Protein AF-0000000067796557 (afdb_homodimer)

InterPro domains:
  IPR013714 Golgi apparatus membrane protein TVP15 [PF08507] (6-120)
  IPR013714 Golgi apparatus membrane protein TVP15 [PTHR28128] (6-120)

Structure (mmCIF, N/CA/C/O backbone):
data_AF-0000000067796557-model_v1
#
loop_
_entity.id
_entity.type
_entity.pdbx_description
1 polymer YALI0C05577p
#
loop_
_atom_site.group_PDB
_atom_site.id
_atom_site.type_symbol
_atom_site.label_atom_id
_atom_site.label_alt_id
_atom_site.label_comp_id
_atom_site.label_asym_id
_atom_site.label_entity_id
_atom_site.label_seq_id
_atom_site.pdbx_PDB_ins_code
_atom_site.Cartn_x
_atom_site.Cartn_y
_atom_site.Cartn_z
_atom_site.occupancy
_atom_site.B_iso_or_equiv
_atom_site.auth_seq_id
_atom_site.auth_comp_id
_atom_site.auth_asym_id
_atom_site.auth_atom_id
_atom_site.pdbx_PDB_model_num
ATOM 1 N N . MET A 1 1 ? 27.547 16.25 3.484 1 61.53 1 MET A N 1
ATOM 2 C CA . MET A 1 1 ? 27.328 15.914 2.08 1 61.53 1 MET A CA 1
ATOM 3 C C . MET A 1 1 ? 25.844 15.906 1.741 1 61.53 1 MET A C 1
ATOM 5 O O . MET A 1 1 ? 25.016 15.531 2.568 1 61.53 1 MET A O 1
ATOM 9 N N . ASP A 1 2 ? 25.531 16.688 0.804 1 80.88 2 ASP A N 1
ATOM 10 C CA . ASP A 1 2 ? 24.141 16.812 0.372 1 80.88 2 ASP A CA 1
ATOM 11 C C . ASP A 1 2 ? 23.703 15.57 -0.404 1 80.88 2 ASP A C 1
ATOM 13 O O . ASP A 1 2 ? 24.047 15.406 -1.574 1 80.88 2 ASP A O 1
ATOM 17 N N . LEU A 1 3 ? 23.141 14.57 0.236 1 90.19 3 LEU A N 1
ATOM 18 C CA . LEU A 1 3 ? 22.719 13.305 -0.35 1 90.19 3 LEU A CA 1
ATOM 19 C C . LEU A 1 3 ? 21.359 13.453 -1.022 1 90.19 3 LEU A C 1
ATOM 21 O O . LEU A 1 3 ? 20.812 12.477 -1.544 1 90.19 3 LEU A O 1
ATOM 25 N N . GLY A 1 4 ? 20.875 14.617 -1.082 1 89.31 4 GLY A N 1
ATOM 26 C CA . GLY A 1 4 ? 19.562 14.859 -1.657 1 89.31 4 GLY A CA 1
ATOM 27 C C . GLY A 1 4 ? 19.453 14.422 -3.105 1 89.31 4 GLY A C 1
ATOM 28 O O . GLY A 1 4 ? 18.484 13.766 -3.494 1 89.31 4 GLY A O 1
ATOM 29 N N . GLY A 1 5 ? 20.453 14.727 -3.846 1 92.94 5 GLY A N 1
ATOM 30 C CA . GLY A 1 5 ? 20.484 14.32 -5.242 1 92.94 5 GLY A CA 1
ATOM 31 C C . GLY A 1 5 ? 20.516 12.82 -5.43 1 92.94 5 GLY A C 1
ATOM 32 O O . GLY A 1 5 ? 19.891 12.289 -6.348 1 92.94 5 GLY A O 1
ATOM 33 N N . ALA A 1 6 ? 21.312 12.141 -4.621 1 95.56 6 ALA A N 1
ATOM 34 C CA . ALA A 1 6 ? 21.406 10.68 -4.676 1 95.56 6 ALA A CA 1
ATOM 35 C C . ALA A 1 6 ? 20.062 10.039 -4.359 1 95.56 6 ALA A C 1
ATOM 37 O O . ALA A 1 6 ? 19.656 9.07 -5.012 1 95.56 6 ALA A O 1
ATOM 38 N N . PHE A 1 7 ? 19.406 10.594 -3.371 1 96.31 7 PHE A N 1
ATOM 39 C CA . PHE A 1 7 ? 18.094 10.07 -3.002 1 96.31 7 PHE A CA 1
ATOM 40 C C . PHE A 1 7 ? 17.078 10.305 -4.121 1 96.31 7 PHE A C 1
ATOM 42 O O . PHE A 1 7 ? 16.266 9.43 -4.418 1 96.31 7 PHE A O 1
ATOM 49 N N . ARG A 1 8 ? 17.188 11.422 -4.688 1 95.19 8 ARG A N 1
ATOM 50 C CA . ARG A 1 8 ? 16.297 11.742 -5.801 1 95.19 8 ARG A CA 1
ATOM 51 C C . ARG A 1 8 ? 16.516 10.781 -6.969 1 95.19 8 ARG A C 1
ATOM 53 O O . ARG A 1 8 ? 15.555 10.266 -7.543 1 95.19 8 ARG A O 1
ATOM 60 N N . LEU A 1 9 ? 17.688 10.539 -7.324 1 96.81 9 LEU A N 1
ATOM 61 C CA . LEU A 1 9 ? 18.016 9.625 -8.406 1 96.81 9 LEU A CA 1
ATOM 62 C C . LEU A 1 9 ? 17.562 8.203 -8.078 1 96.81 9 LEU A C 1
ATOM 64 O O . LEU A 1 9 ? 17.031 7.5 -8.938 1 96.81 9 LEU A O 1
ATOM 68 N N . ALA A 1 10 ? 17.812 7.797 -6.855 1 98 10 ALA A N 1
ATOM 69 C CA . ALA A 1 10 ? 17.359 6.48 -6.418 1 98 10 ALA A CA 1
ATOM 70 C C . ALA A 1 10 ? 15.844 6.34 -6.566 1 98 10 ALA A C 1
ATOM 72 O O . ALA A 1 10 ? 15.359 5.324 -7.07 1 98 10 ALA A O 1
ATOM 73 N N . ASN A 1 11 ? 15.148 7.352 -6.16 1 98.19 11 ASN A N 1
ATOM 74 C CA . ASN A 1 11 ? 13.688 7.316 -6.242 1 98.19 11 ASN A CA 1
ATOM 75 C C . ASN A 1 11 ? 13.211 7.293 -7.688 1 98.19 11 ASN A C 1
ATOM 77 O O . ASN A 1 11 ? 12.266 6.574 -8.023 1 98.19 11 ASN A O 1
ATOM 81 N N . ILE A 1 12 ? 13.797 8.078 -8.555 1 98.31 12 ILE A N 1
ATOM 82 C CA . ILE A 1 12 ? 13.453 8.062 -9.977 1 98.31 12 ILE A CA 1
ATOM 83 C C . ILE A 1 12 ? 13.742 6.684 -10.562 1 98.31 12 ILE A C 1
ATOM 85 O O . ILE A 1 12 ? 12.93 6.137 -11.312 1 98.31 12 ILE A O 1
ATOM 89 N N . GLY A 1 13 ? 14.875 6.148 -10.219 1 98.75 13 GLY A N 1
ATOM 90 C CA . GLY A 1 13 ? 15.219 4.809 -10.656 1 98.75 13 GLY A CA 1
ATOM 91 C C . GLY A 1 13 ? 14.234 3.75 -10.195 1 98.75 13 GLY A C 1
ATOM 92 O O . GLY A 1 13 ? 13.805 2.91 -10.984 1 98.75 13 GLY A O 1
ATOM 93 N N . VAL A 1 14 ? 13.898 3.791 -8.883 1 98.88 14 VAL A N 1
ATOM 94 C CA . VAL A 1 14 ? 12.938 2.848 -8.328 1 98.88 14 VAL A CA 1
ATOM 95 C C . VAL A 1 14 ? 11.594 2.984 -9.047 1 98.88 14 VAL A C 1
ATOM 97 O O . VAL A 1 14 ? 10.969 1.982 -9.406 1 98.88 14 VAL A O 1
ATOM 100 N N . GLY A 1 15 ? 11.148 4.238 -9.234 1 98.88 15 GLY A N 1
ATOM 101 C CA . GLY A 1 15 ? 9.906 4.445 -9.961 1 98.88 15 GLY A CA 1
ATOM 102 C C . GLY A 1 15 ? 9.93 3.875 -11.367 1 98.88 15 GLY A C 1
ATOM 103 O O . GLY A 1 15 ? 8.992 3.18 -11.773 1 98.88 15 GLY A O 1
ATOM 104 N N . ALA A 1 16 ? 10.961 4.125 -12.094 1 98.88 16 ALA A N 1
ATOM 105 C CA . ALA A 1 16 ? 11.094 3.641 -13.469 1 98.88 16 ALA A CA 1
ATOM 106 C C . ALA A 1 16 ? 11.133 2.115 -13.508 1 98.88 16 ALA A C 1
ATOM 108 O O . ALA A 1 16 ? 10.422 1.49 -14.305 1 98.88 16 ALA A O 1
ATOM 109 N N . LEU A 1 17 ? 11.953 1.553 -12.664 1 98.88 17 LEU A N 1
ATOM 110 C CA . LEU A 1 17 ? 12.062 0.1 -12.602 1 98.88 17 LEU A CA 1
ATOM 111 C C . LEU A 1 17 ? 10.727 -0.535 -12.227 1 98.88 17 LEU A C 1
ATOM 113 O O . LEU A 1 17 ? 10.375 -1.602 -12.734 1 98.88 17 LEU A O 1
ATOM 117 N N . THR A 1 18 ? 10.016 0.133 -11.281 1 98.88 18 THR A N 1
ATOM 118 C CA . THR A 1 18 ? 8.711 -0.369 -10.859 1 98.88 18 THR A CA 1
ATOM 119 C C . THR A 1 18 ? 7.734 -0.382 -12.031 1 98.88 18 THR A C 1
ATOM 121 O O . THR A 1 18 ? 7.004 -1.354 -12.227 1 98.88 18 THR A O 1
ATOM 124 N N . VAL A 1 19 ? 7.723 0.625 -12.852 1 98.88 19 VAL A N 1
ATOM 125 C CA . VAL A 1 19 ? 6.844 0.695 -14.008 1 98.88 19 VAL A CA 1
ATOM 126 C C . VAL A 1 19 ? 7.223 -0.389 -15.016 1 98.88 19 VAL A C 1
ATOM 128 O O . VAL A 1 19 ? 6.359 -1.111 -15.516 1 98.88 19 VAL A O 1
ATOM 131 N N . VAL A 1 20 ? 8.492 -0.537 -15.273 1 98.56 20 VAL A N 1
ATOM 132 C CA . VAL A 1 20 ? 8.977 -1.562 -16.188 1 98.56 20 VAL A CA 1
ATOM 133 C C . VAL A 1 20 ? 8.594 -2.945 -15.672 1 98.56 20 VAL A C 1
ATOM 135 O O . VAL A 1 20 ? 8.078 -3.779 -16.422 1 98.56 20 VAL A O 1
ATOM 138 N N . GLY A 1 21 ? 8.883 -3.164 -14.391 1 98.12 21 GLY A N 1
ATOM 139 C CA . GLY A 1 21 ? 8.484 -4.426 -13.781 1 98.12 21 GLY A CA 1
ATOM 140 C C . GLY A 1 21 ? 6.996 -4.691 -13.898 1 98.12 21 GLY A C 1
ATOM 141 O O . GLY A 1 21 ? 6.582 -5.816 -14.188 1 98.12 21 GLY A O 1
ATOM 142 N N . GLY A 1 22 ? 6.184 -3.697 -13.656 1 97.94 22 GLY A N 1
ATOM 143 C CA . GLY A 1 22 ? 4.742 -3.834 -13.789 1 97.94 22 GLY A CA 1
ATOM 144 C C . GLY A 1 22 ? 4.301 -4.195 -15.195 1 97.94 22 GLY A C 1
ATOM 145 O O . GLY A 1 22 ? 3.385 -5.004 -15.375 1 97.94 22 GLY A O 1
ATOM 146 N N . LEU A 1 23 ? 4.922 -3.588 -16.125 1 97.88 23 LEU A N 1
ATOM 147 C CA . LEU A 1 23 ? 4.59 -3.875 -17.516 1 97.88 23 LEU A CA 1
ATOM 148 C C . LEU A 1 23 ? 4.945 -5.312 -17.875 1 97.88 23 LEU A C 1
ATOM 150 O O . LEU A 1 23 ? 4.227 -5.965 -18.641 1 97.88 23 LEU A O 1
ATOM 154 N N . THR A 1 24 ? 6.004 -5.836 -17.328 1 96.69 24 THR A N 1
ATOM 155 C CA . THR A 1 24 ? 6.418 -7.203 -17.609 1 96.69 24 THR A CA 1
ATOM 156 C C . THR A 1 24 ? 5.543 -8.203 -16.859 1 96.69 24 THR A C 1
ATOM 158 O O . THR A 1 24 ? 5.5 -9.383 -17.219 1 96.69 24 THR A O 1
ATOM 161 N N . GLN A 1 25 ? 4.941 -7.707 -15.812 1 95.5 25 GLN A N 1
ATOM 162 C CA . GLN A 1 25 ? 4.098 -8.562 -14.984 1 95.5 25 GLN A CA 1
ATOM 163 C C . GLN A 1 25 ? 2.707 -8.719 -15.594 1 95.5 25 GLN A C 1
ATOM 165 O O . GLN A 1 25 ? 1.955 -9.617 -15.211 1 95.5 25 GLN A O 1
ATOM 170 N N . LEU A 1 26 ? 2.385 -7.891 -16.625 1 96.12 26 LEU A N 1
ATOM 171 C CA . LEU A 1 26 ? 1.049 -7.914 -17.203 1 96.12 26 LEU A CA 1
ATOM 172 C C . LEU A 1 26 ? 0.755 -9.273 -17.828 1 96.12 26 LEU A C 1
ATOM 174 O O . LEU A 1 26 ? 1.569 -9.797 -18.594 1 96.12 26 LEU A O 1
ATOM 178 N N . GLY A 1 27 ? -0.309 -9.883 -17.406 1 94.75 27 GLY A N 1
ATOM 179 C CA . GLY A 1 27 ? -0.773 -11.172 -17.891 1 94.75 27 GLY A CA 1
ATOM 180 C C . GLY A 1 27 ? -2.281 -11.242 -18.047 1 94.75 27 GLY A C 1
ATOM 181 O O . GLY A 1 27 ? -2.957 -10.211 -18.078 1 94.75 27 GLY A O 1
ATOM 182 N N . LEU A 1 28 ? -2.73 -12.453 -18.156 1 94 28 LEU A N 1
ATOM 183 C CA . LEU A 1 28 ? -4.145 -12.617 -18.469 1 94 28 LEU A CA 1
ATOM 184 C C . LEU A 1 28 ? -4.953 -12.898 -17.219 1 94 28 LEU A C 1
ATOM 186 O O . LEU A 1 28 ? -6.172 -12.727 -17.203 1 94 28 LEU A O 1
ATOM 190 N N . SER A 1 29 ? -4.223 -13.289 -16.141 1 94.75 29 SER A N 1
ATOM 191 C CA . SER A 1 29 ? -4.957 -13.547 -14.906 1 94.75 29 SER A CA 1
ATOM 192 C C . SER A 1 29 ? -5.398 -12.242 -14.25 1 94.75 29 SER A C 1
ATOM 194 O O . SER A 1 29 ? -4.727 -11.219 -14.383 1 94.75 29 SER A O 1
ATOM 196 N N . LEU A 1 30 ? -6.516 -12.289 -13.523 1 96.38 30 LEU A N 1
ATOM 197 C CA . LEU A 1 30 ? -7 -11.117 -12.805 1 96.38 30 LEU A CA 1
ATOM 198 C C . LEU A 1 30 ? -5.945 -10.609 -11.828 1 96.38 30 LEU A C 1
ATOM 200 O O . LEU A 1 30 ? -5.766 -9.398 -11.672 1 96.38 30 LEU A O 1
ATOM 204 N N . GLN A 1 31 ? -5.258 -11.5 -11.141 1 96.88 31 GLN A N 1
ATOM 205 C CA . GLN A 1 31 ? -4.203 -11.133 -10.203 1 96.88 31 GLN A CA 1
ATOM 206 C C . GLN A 1 31 ? -3.105 -10.328 -10.898 1 96.88 31 GLN A C 1
ATOM 208 O O . GLN A 1 31 ? -2.703 -9.273 -10.414 1 96.88 31 GLN A O 1
ATOM 213 N N . ASP A 1 32 ? -2.623 -10.836 -12.086 1 96.62 32 ASP A N 1
ATOM 214 C CA . ASP A 1 32 ? -1.565 -10.156 -12.828 1 96.62 32 ASP A CA 1
ATOM 215 C C . ASP A 1 32 ? -2.01 -8.766 -13.273 1 96.62 32 ASP A C 1
ATOM 217 O O . ASP A 1 32 ? -1.231 -7.816 -13.219 1 96.62 32 ASP A O 1
ATOM 221 N N . ILE A 1 33 ? -3.227 -8.695 -13.68 1 98.12 33 ILE A N 1
ATOM 222 C CA . ILE A 1 33 ? -3.748 -7.426 -14.172 1 98.12 33 ILE A CA 1
ATOM 223 C C . ILE A 1 33 ? -3.799 -6.41 -13.031 1 98.12 33 ILE A C 1
ATOM 225 O O . ILE A 1 33 ? -3.277 -5.297 -13.156 1 98.12 33 ILE A O 1
ATOM 229 N N . LEU A 1 34 ? -4.34 -6.82 -11.945 1 98.56 34 LEU A N 1
ATOM 230 C CA . LEU A 1 34 ? -4.496 -5.902 -10.828 1 98.56 34 LEU A CA 1
ATOM 231 C C . LEU A 1 34 ? -3.139 -5.469 -10.281 1 98.56 34 LEU A C 1
ATOM 233 O O . LEU A 1 34 ? -2.885 -4.277 -10.109 1 98.56 34 LEU A O 1
ATOM 237 N N . LEU A 1 35 ? -2.277 -6.406 -10.055 1 98.44 35 LEU A N 1
ATOM 238 C CA . LEU A 1 35 ? -0.988 -6.074 -9.461 1 98.44 35 LEU A CA 1
ATOM 239 C C . LEU A 1 35 ? -0.135 -5.262 -10.43 1 98.44 35 LEU A C 1
ATOM 241 O O . LEU A 1 35 ? 0.627 -4.391 -10.008 1 98.44 35 LEU A O 1
ATOM 245 N N . SER A 1 36 ? -0.292 -5.539 -11.734 1 98.69 36 SER A N 1
ATOM 246 C CA . SER A 1 36 ? 0.427 -4.746 -12.727 1 98.69 36 SER A CA 1
ATOM 247 C C . SER A 1 36 ? -0.008 -3.285 -12.688 1 98.69 36 SER A C 1
ATOM 249 O O . SER A 1 36 ? 0.83 -2.383 -12.719 1 98.69 36 SER A O 1
ATOM 251 N N . PHE A 1 37 ? -1.259 -3.053 -12.625 1 98.75 37 PHE A N 1
ATOM 252 C CA . PHE A 1 37 ? -1.752 -1.682 -12.57 1 98.75 37 PHE A CA 1
ATOM 253 C C . PHE A 1 37 ? -1.28 -0.987 -11.297 1 98.75 37 PHE A C 1
ATOM 255 O O . PHE A 1 37 ? -0.926 0.194 -11.32 1 98.75 37 PHE A O 1
ATOM 262 N N . TYR A 1 38 ? -1.32 -1.706 -10.227 1 98.75 38 TYR A N 1
ATOM 263 C CA . TYR A 1 38 ? -0.8 -1.126 -8.992 1 98.75 38 TYR A CA 1
ATOM 264 C C . TYR A 1 38 ? 0.666 -0.737 -9.148 1 98.75 38 TYR A C 1
ATOM 266 O O . TYR A 1 38 ? 1.07 0.357 -8.75 1 98.75 38 TYR A O 1
ATOM 274 N N . LEU A 1 39 ? 1.448 -1.597 -9.672 1 98.81 39 LEU A N 1
ATOM 275 C CA . LEU A 1 39 ? 2.873 -1.331 -9.844 1 98.81 39 LEU A CA 1
ATOM 276 C C . LEU A 1 39 ? 3.096 -0.123 -10.75 1 98.81 39 LEU A C 1
ATOM 278 O O . LEU A 1 39 ? 3.934 0.733 -10.453 1 98.81 39 LEU A O 1
ATOM 282 N N . ILE A 1 40 ? 2.363 0.004 -11.773 1 98.81 40 ILE A N 1
ATOM 283 C CA . ILE A 1 40 ? 2.504 1.123 -12.695 1 98.81 40 ILE A CA 1
ATOM 284 C C . ILE A 1 40 ? 2.131 2.426 -11.992 1 98.81 40 ILE A C 1
ATOM 286 O O . ILE A 1 40 ? 2.859 3.416 -12.078 1 98.81 40 ILE A O 1
ATOM 290 N N . ILE A 1 41 ? 1.064 2.371 -11.266 1 98.56 41 ILE A N 1
ATOM 291 C CA . ILE A 1 41 ? 0.604 3.562 -10.562 1 98.56 41 ILE A CA 1
ATOM 292 C C . ILE A 1 41 ? 1.604 3.934 -9.469 1 98.56 41 ILE A C 1
ATOM 294 O O . ILE A 1 41 ? 1.959 5.105 -9.312 1 98.56 41 ILE A O 1
ATOM 298 N N . PHE A 1 42 ? 2.068 2.939 -8.695 1 98.56 42 PHE A N 1
ATOM 299 C CA . PHE A 1 42 ? 3.059 3.201 -7.66 1 98.56 42 PHE A CA 1
ATOM 300 C C . PHE A 1 42 ? 4.332 3.783 -8.258 1 98.56 42 PHE A C 1
ATOM 302 O O . PHE A 1 42 ? 4.867 4.773 -7.754 1 98.56 42 PHE A O 1
ATOM 309 N N . GLY A 1 43 ? 4.781 3.146 -9.32 1 98.81 43 GLY A N 1
ATOM 310 C CA . GLY A 1 43 ? 6.008 3.615 -9.945 1 98.81 43 GLY A CA 1
ATOM 311 C C . GLY A 1 43 ? 5.906 5.039 -10.461 1 98.81 43 GLY A C 1
ATOM 312 O O . GLY A 1 43 ? 6.805 5.852 -10.227 1 98.81 43 GLY A O 1
ATOM 313 N N . TYR A 1 44 ? 4.832 5.332 -11.164 1 98.38 44 TYR A N 1
ATOM 314 C CA . TYR A 1 44 ? 4.598 6.68 -11.664 1 98.38 44 TYR A CA 1
ATOM 315 C C . TYR A 1 44 ? 4.551 7.688 -10.516 1 98.38 44 TYR A C 1
ATOM 317 O O . TYR A 1 44 ? 5.156 8.758 -10.594 1 98.38 44 TYR A O 1
ATOM 325 N N . SER A 1 45 ? 3.865 7.371 -9.438 1 97.81 45 SER A N 1
ATOM 326 C CA . SER A 1 45 ? 3.729 8.266 -8.289 1 97.81 45 SER A CA 1
ATOM 327 C C . SER A 1 45 ? 5.078 8.539 -7.637 1 97.81 45 SER A C 1
ATOM 329 O O . SER A 1 45 ? 5.41 9.688 -7.336 1 97.81 45 SER A O 1
ATOM 331 N N . ILE A 1 46 ? 5.863 7.5 -7.449 1 97.94 46 ILE A N 1
ATOM 332 C CA . ILE A 1 46 ? 7.164 7.621 -6.805 1 97.94 46 ILE A CA 1
ATOM 333 C C . ILE A 1 46 ? 8.062 8.547 -7.625 1 97.94 46 ILE A C 1
ATOM 335 O O . ILE A 1 46 ? 8.664 9.477 -7.082 1 97.94 46 ILE A O 1
ATOM 339 N N . ALA A 1 47 ? 8.117 8.328 -8.914 1 97.69 47 ALA A N 1
ATOM 340 C CA . ALA A 1 47 ? 8.992 9.117 -9.781 1 97.69 47 ALA A CA 1
ATOM 341 C C . ALA A 1 47 ? 8.492 10.555 -9.898 1 97.69 47 ALA A C 1
ATOM 343 O O . ALA A 1 47 ? 9.273 11.5 -9.852 1 97.69 47 ALA A O 1
ATOM 344 N N . SER A 1 48 ? 7.223 10.773 -10.008 1 96.75 48 SER A N 1
ATOM 345 C CA . SER A 1 48 ? 6.645 12.094 -10.242 1 96.75 48 SER A CA 1
ATOM 346 C C . SER A 1 48 ? 6.836 13 -9.031 1 96.75 48 SER A C 1
ATOM 348 O O . SER A 1 48 ? 6.969 14.219 -9.18 1 96.75 48 SER A O 1
ATOM 350 N N . 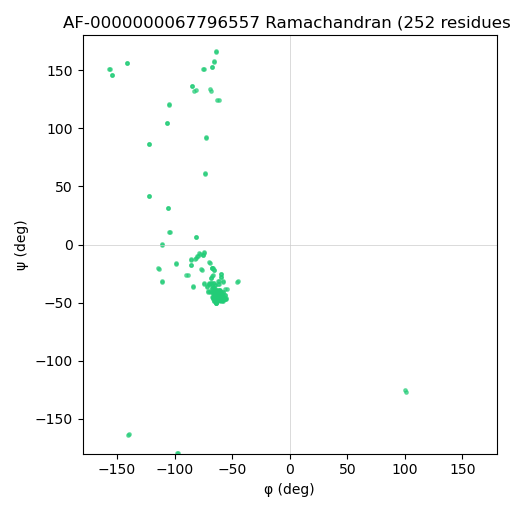LEU A 1 49 ? 6.898 12.406 -7.863 1 95.44 49 LEU A N 1
ATOM 351 C CA . LEU A 1 49 ? 7.023 13.188 -6.637 1 95.44 49 LEU A CA 1
ATOM 352 C C . LEU A 1 49 ? 8.398 13.844 -6.547 1 95.44 49 LEU A C 1
ATOM 354 O O . LEU A 1 49 ? 8.609 14.758 -5.75 1 95.44 49 LEU A O 1
ATOM 358 N N . GLU A 1 50 ? 9.344 13.383 -7.355 1 95 50 GLU A N 1
ATOM 359 C CA . GLU A 1 50 ? 10.672 13.984 -7.387 1 95 50 GLU A CA 1
ATOM 360 C C . GLU A 1 50 ? 10.688 15.266 -8.211 1 95 50 GLU A C 1
ATOM 362 O O . GLU A 1 50 ? 11.648 16.031 -8.156 1 95 50 GLU A O 1
ATOM 367 N N . PHE A 1 51 ? 9.586 15.5 -8.914 1 94.31 51 PHE A N 1
ATOM 368 C CA . PHE A 1 51 ? 9.492 16.688 -9.766 1 94.31 51 PHE A CA 1
ATOM 369 C C . PHE A 1 51 ? 8.477 17.672 -9.203 1 94.31 51 PHE A C 1
ATOM 371 O O . PHE A 1 51 ? 8.617 18.891 -9.391 1 94.31 51 PHE A O 1
ATOM 378 N N . ALA A 1 52 ? 7.512 17.219 -8.609 1 92.75 52 ALA A N 1
ATOM 379 C CA . ALA A 1 52 ? 6.484 18.047 -7.992 1 92.75 52 ALA A CA 1
ATOM 380 C C . ALA A 1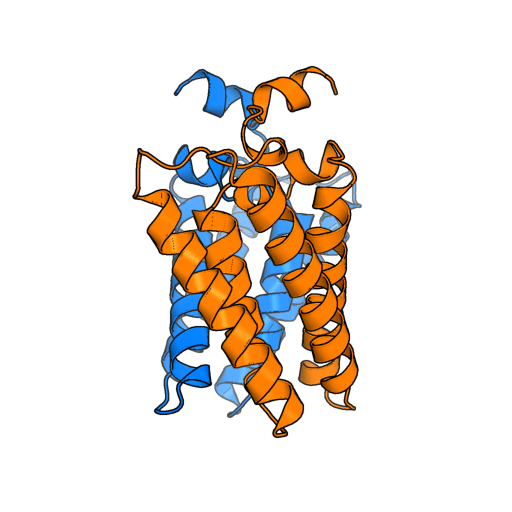 52 ? 5.7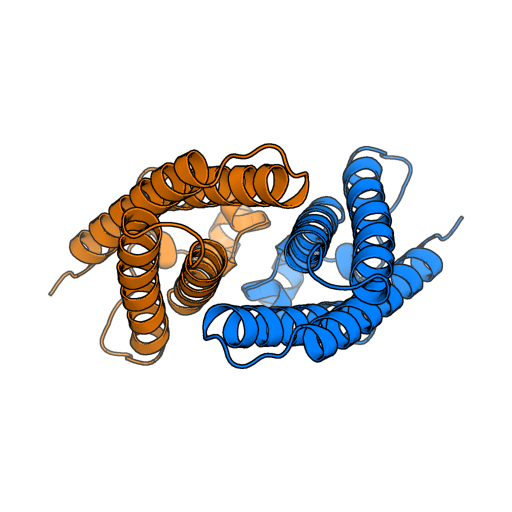62 17.297 -6.879 1 92.75 52 ALA A C 1
ATOM 382 O O . ALA A 1 52 ? 5.648 16.078 -6.926 1 92.75 52 ALA A O 1
ATOM 383 N N . THR A 1 53 ? 5.266 18 -5.875 1 90.94 53 THR A N 1
ATOM 384 C CA . THR A 1 53 ? 4.547 17.406 -4.746 1 90.94 53 THR A CA 1
ATOM 385 C C . THR A 1 53 ? 3.145 18 -4.629 1 90.94 53 THR A C 1
ATOM 387 O O . THR A 1 53 ? 2.9 18.875 -3.797 1 90.94 53 THR A O 1
ATOM 390 N N . PRO A 1 54 ? 2.223 17.422 -5.34 1 89.5 54 PRO A N 1
ATOM 391 C CA . PRO A 1 54 ? 0.858 17.953 -5.273 1 89.5 54 PRO A CA 1
ATOM 392 C C . PRO A 1 54 ? 0.209 17.734 -3.908 1 89.5 54 PRO A C 1
ATOM 394 O O . PRO A 1 54 ? 0.536 16.766 -3.211 1 89.5 54 PRO A O 1
ATOM 397 N N . PRO A 1 55 ? -0.708 18.594 -3.547 1 88.31 55 PRO A N 1
ATOM 398 C CA . PRO A 1 55 ? -1.37 18.5 -2.244 1 88.31 55 PRO A CA 1
ATOM 399 C C . PRO A 1 55 ? -2.072 17.15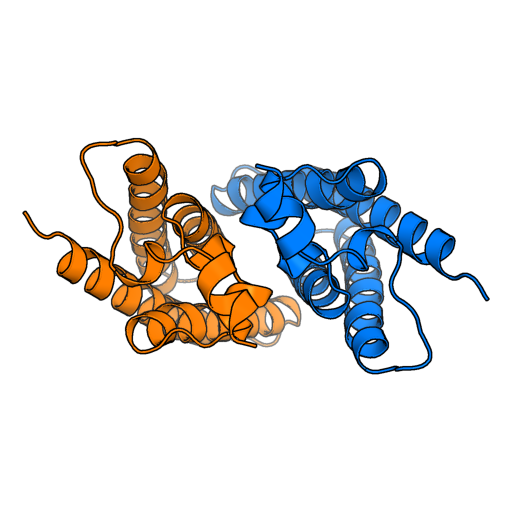6 -2.047 1 88.31 55 PRO A C 1
ATOM 401 O O . PRO A 1 55 ? -2.16 16.656 -0.92 1 88.31 55 PRO A O 1
ATOM 404 N N . VAL A 1 56 ? -2.561 16.578 -3.143 1 88.81 56 VAL A N 1
ATOM 405 C CA . VAL A 1 56 ? -3.264 15.305 -3.057 1 88.81 56 VAL A CA 1
ATOM 406 C C . VAL A 1 56 ? -2.318 14.227 -2.527 1 88.81 56 VAL A C 1
ATOM 408 O O . VAL A 1 56 ? -2.734 13.336 -1.783 1 88.81 56 VAL A O 1
ATOM 411 N N . ALA A 1 57 ? -1.04 14.336 -2.816 1 90.88 57 ALA A N 1
ATOM 412 C CA . ALA A 1 57 ? -0.048 13.367 -2.35 1 90.88 57 ALA A CA 1
ATOM 413 C C . ALA A 1 57 ? 0.168 13.492 -0.844 1 90.88 57 ALA A C 1
ATOM 415 O O . ALA A 1 57 ? 0.373 12.484 -0.156 1 90.88 57 ALA A O 1
ATOM 416 N N . HIS A 1 58 ? 0.064 14.68 -0.394 1 86.69 58 HIS A N 1
ATOM 417 C CA . HIS A 1 58 ? 0.211 14.875 1.044 1 86.69 58 HIS A CA 1
ATOM 418 C C . HIS A 1 58 ? -1.029 14.406 1.795 1 86.69 58 HIS A C 1
ATOM 420 O O . HIS A 1 58 ? -0.926 13.883 2.908 1 86.69 58 HIS A O 1
ATOM 426 N N . LYS A 1 59 ? -2.092 14.586 1.128 1 86.12 59 LYS A N 1
ATOM 427 C CA . LYS A 1 59 ? -3.361 14.234 1.755 1 86.12 59 LYS A CA 1
ATOM 428 C C . LYS A 1 59 ? -3.516 12.719 1.874 1 86.12 59 LYS A C 1
ATOM 430 O O . LYS A 1 59 ? -3.928 12.211 2.918 1 86.12 59 LYS A O 1
ATOM 435 N N . TYR A 1 60 ? -3.111 11.906 0.818 1 89.94 60 TYR A N 1
ATOM 436 C CA . TYR A 1 60 ? -3.404 10.477 0.773 1 89.94 60 TYR A CA 1
ATOM 437 C C . TYR A 1 60 ? -2.123 9.656 0.874 1 89.94 60 TYR A C 1
ATOM 439 O O . TYR A 1 60 ? -2.16 8.477 1.247 1 89.94 60 TYR A O 1
ATOM 447 N N . GLY A 1 61 ? -1.044 10.289 0.561 1 93 61 GLY A N 1
ATOM 448 C CA . GLY A 1 61 ? 0.209 9.555 0.496 1 93 61 GLY A CA 1
ATOM 449 C C . GLY A 1 61 ? 1.273 10.102 1.425 1 93 61 GLY A C 1
ATOM 450 O O . GLY A 1 61 ? 2.428 10.266 1.025 1 93 61 GLY A O 1
ATOM 451 N N . SER A 1 62 ? 0.859 10.453 2.643 1 91.31 62 SER A N 1
ATOM 452 C CA . SER A 1 62 ? 1.775 11.117 3.564 1 91.31 62 SER A CA 1
ATOM 453 C C . SER A 1 62 ? 2.994 10.25 3.854 1 91.31 62 SER A C 1
ATOM 455 O O . SER A 1 62 ? 4.098 10.766 4.059 1 91.31 62 SER A O 1
ATOM 457 N N . PHE A 1 63 ? 2.832 8.922 3.762 1 93.88 63 PHE A N 1
ATOM 458 C CA . PHE A 1 63 ? 3.934 8.008 4.043 1 93.88 63 PHE A CA 1
ATOM 459 C C . PHE A 1 63 ? 5.031 8.141 2.994 1 93.88 63 PHE A C 1
ATOM 461 O O . PHE A 1 63 ? 6.195 7.852 3.268 1 93.88 63 PHE A O 1
ATOM 468 N N . LEU A 1 64 ? 4.73 8.695 1.809 1 95.25 64 LEU A N 1
ATOM 469 C CA . LEU A 1 64 ? 5.688 8.812 0.714 1 95.25 64 LEU A CA 1
ATOM 470 C C . LEU A 1 64 ? 6.688 9.93 0.99 1 95.25 64 LEU A C 1
ATOM 472 O O . LEU A 1 64 ? 7.711 10.039 0.309 1 95.25 64 LEU A O 1
ATOM 476 N N . PHE A 1 65 ? 6.438 10.719 2.029 1 92.88 65 PHE A N 1
ATOM 477 C CA . PHE A 1 65 ? 7.312 11.836 2.355 1 92.88 65 PHE A CA 1
ATOM 478 C C . PHE A 1 65 ? 8.164 11.516 3.58 1 92.88 65 PHE A C 1
ATOM 480 O O . PHE A 1 65 ? 8.469 12.406 4.375 1 92.88 65 PHE A O 1
ATOM 487 N N . SER A 1 66 ? 8.469 10.266 3.725 1 92.5 66 SER A N 1
ATOM 488 C CA . SER A 1 66 ? 9.383 9.758 4.746 1 92.5 66 SER A CA 1
ATOM 489 C C . SER A 1 66 ? 10.258 8.641 4.199 1 92.5 66 SER A C 1
ATOM 491 O O . SER A 1 66 ? 9.867 7.941 3.262 1 92.5 66 SER A O 1
ATOM 493 N N . PHE A 1 67 ? 11.414 8.438 4.816 1 95.06 67 PHE A N 1
ATOM 494 C CA . PHE A 1 67 ? 12.305 7.344 4.422 1 95.06 67 PHE A CA 1
ATOM 495 C C . PHE A 1 67 ? 11.664 5.992 4.73 1 95.06 67 PHE A C 1
ATOM 497 O O . PHE A 1 67 ? 11.656 5.102 3.881 1 95.06 67 PHE A O 1
ATOM 504 N N . VAL A 1 68 ? 11.172 5.902 5.852 1 95 68 VAL A N 1
ATOM 505 C CA . VAL A 1 68 ? 10.625 4.625 6.297 1 95 68 VAL A CA 1
ATOM 506 C C . VAL A 1 68 ? 9.398 4.266 5.457 1 95 68 VAL A C 1
ATOM 508 O O . VAL A 1 68 ? 9.234 3.115 5.047 1 95 68 VAL A O 1
ATOM 511 N N . GLY A 1 69 ? 8.531 5.242 5.23 1 95.81 69 GLY A N 1
ATOM 512 C CA . GLY A 1 69 ? 7.359 4.992 4.406 1 95.81 69 GLY A CA 1
ATOM 513 C C . GLY A 1 69 ? 7.703 4.523 3.006 1 95.81 69 GLY A C 1
ATOM 514 O O . GLY A 1 69 ? 7.168 3.52 2.531 1 95.81 69 GLY A O 1
ATOM 515 N N . ARG A 1 70 ? 8.609 5.176 2.389 1 97.19 70 ARG A N 1
ATOM 516 C CA . ARG A 1 70 ? 9.055 4.766 1.06 1 97.19 70 ARG A CA 1
ATOM 517 C C . ARG A 1 70 ? 9.75 3.408 1.106 1 97.19 70 ARG A C 1
ATOM 519 O O . ARG A 1 70 ? 9.531 2.566 0.233 1 97.19 70 ARG A O 1
ATOM 526 N N . GLY A 1 71 ? 10.586 3.277 2.064 1 98.38 71 GLY A N 1
ATOM 527 C CA . GLY A 1 71 ? 11.273 2.004 2.191 1 98.38 71 GLY A CA 1
ATOM 528 C C . GLY A 1 71 ? 10.336 0.819 2.283 1 98.38 71 GLY A C 1
ATOM 529 O O . GLY A 1 71 ? 10.516 -0.177 1.579 1 98.38 71 GLY A O 1
ATOM 530 N N . ILE A 1 72 ? 9.336 0.951 3.1 1 98.31 72 ILE A N 1
ATOM 531 C CA . ILE A 1 72 ? 8.352 -0.11 3.291 1 98.31 72 ILE A CA 1
ATOM 532 C C . ILE A 1 72 ? 7.598 -0.353 1.989 1 98.31 72 ILE A C 1
ATOM 534 O O . ILE A 1 72 ? 7.348 -1.501 1.612 1 98.31 72 ILE A O 1
ATOM 538 N N . LEU A 1 73 ? 7.223 0.713 1.3 1 98.75 73 LEU A N 1
ATOM 539 C CA . LEU A 1 73 ? 6.551 0.563 0.015 1 98.75 73 LEU A CA 1
ATOM 540 C C . LEU A 1 73 ? 7.453 -0.145 -0.992 1 98.75 73 LEU A C 1
ATOM 542 O O . LEU A 1 73 ? 6.992 -1.004 -1.747 1 98.75 73 LEU A O 1
ATOM 546 N N . TYR A 1 74 ? 8.742 0.23 -1.015 1 98.88 74 TYR A N 1
ATOM 547 C CA . TYR A 1 74 ? 9.672 -0.377 -1.958 1 98.88 74 TYR A CA 1
ATOM 548 C C . TYR A 1 74 ? 9.812 -1.872 -1.702 1 98.88 74 TYR A C 1
ATOM 550 O O . TYR A 1 74 ? 9.852 -2.67 -2.643 1 98.88 74 TYR A O 1
ATOM 558 N N . ILE A 1 75 ? 9.844 -2.236 -0.524 1 98.88 75 ILE A N 1
ATOM 559 C CA . ILE A 1 75 ? 9.938 -3.652 -0.188 1 98.88 75 ILE A CA 1
ATOM 560 C C . ILE A 1 75 ? 8.672 -4.375 -0.633 1 98.88 75 ILE A C 1
ATOM 562 O O . ILE A 1 75 ? 8.727 -5.504 -1.124 1 98.88 75 ILE A O 1
ATOM 566 N N . LEU A 1 76 ? 7.512 -3.746 -0.448 1 98.81 76 LEU A N 1
ATOM 567 C CA . LEU A 1 76 ? 6.27 -4.332 -0.94 1 98.81 76 LEU A CA 1
ATOM 568 C C . LEU A 1 76 ? 6.316 -4.512 -2.453 1 98.81 76 LEU A C 1
ATOM 570 O O . LEU A 1 76 ? 5.945 -5.57 -2.969 1 98.81 76 LEU A O 1
ATOM 574 N N . ILE A 1 77 ? 6.727 -3.463 -3.143 1 98.88 77 ILE A N 1
ATOM 575 C CA . ILE A 1 77 ? 6.848 -3.494 -4.594 1 98.88 77 ILE A CA 1
ATOM 576 C C . ILE A 1 77 ? 7.77 -4.637 -5.016 1 98.88 77 ILE A C 1
ATOM 578 O O . ILE A 1 77 ? 7.438 -5.41 -5.918 1 98.88 77 ILE A O 1
ATOM 582 N N . ALA A 1 78 ? 8.906 -4.727 -4.34 1 98.88 78 ALA A N 1
ATOM 583 C CA . ALA A 1 78 ? 9.859 -5.793 -4.641 1 98.88 78 ALA A CA 1
ATOM 584 C C . ALA A 1 78 ? 9.234 -7.168 -4.43 1 98.88 78 ALA A C 1
ATOM 586 O O . ALA A 1 78 ? 9.406 -8.07 -5.254 1 98.88 78 ALA A O 1
ATOM 587 N N . ALA A 1 79 ? 8.492 -7.332 -3.377 1 98.56 79 ALA A N 1
ATOM 588 C CA . ALA A 1 79 ? 7.848 -8.609 -3.074 1 98.56 79 ALA A CA 1
ATOM 589 C C . ALA A 1 79 ? 6.836 -8.977 -4.152 1 98.56 79 ALA A C 1
ATOM 591 O O . ALA A 1 79 ? 6.738 -10.141 -4.547 1 98.56 79 ALA A O 1
ATOM 592 N N . ILE A 1 80 ? 6.098 -8.039 -4.637 1 98.25 80 ILE A N 1
ATOM 593 C CA . ILE A 1 80 ? 5.102 -8.281 -5.672 1 98.25 80 ILE A CA 1
ATOM 594 C C . ILE A 1 80 ? 5.793 -8.695 -6.969 1 98.25 80 ILE A C 1
ATOM 596 O O . ILE A 1 80 ? 5.305 -9.57 -7.688 1 98.25 80 ILE A O 1
ATOM 600 N N . LEU A 1 81 ? 6.941 -8.172 -7.199 1 98.12 81 LEU A N 1
ATOM 601 C CA . LEU A 1 81 ? 7.641 -8.383 -8.461 1 98.12 81 LEU A CA 1
ATOM 602 C C . LEU A 1 81 ? 8.453 -9.68 -8.422 1 98.12 81 LEU A C 1
ATOM 604 O O . LEU A 1 81 ? 8.906 -10.164 -9.461 1 98.12 81 LEU A O 1
ATOM 608 N N . MET A 1 82 ? 8.57 -10.18 -7.199 1 95.44 82 MET A N 1
ATOM 609 C CA . MET A 1 82 ? 9.422 -11.359 -7.047 1 95.44 82 MET A CA 1
ATOM 610 C C . MET A 1 82 ? 8.734 -12.602 -7.609 1 95.44 82 MET A C 1
ATOM 612 O O . MET A 1 82 ? 8.422 -13.531 -6.867 1 95.44 82 MET A O 1
ATOM 616 N N . SER A 1 83 ? 8.453 -12.586 -8.844 1 86.81 83 SER A N 1
ATOM 617 C CA . SER A 1 83 ? 7.816 -13.703 -9.531 1 86.81 83 SER A CA 1
ATOM 618 C C . SER A 1 83 ? 8.141 -13.703 -11.016 1 86.81 83 SER A C 1
ATOM 620 O O . SER A 1 83 ? 8.453 -12.656 -11.586 1 86.81 83 SER A O 1
ATOM 622 N N . GLY A 1 84 ? 8.234 -14.859 -11.484 1 86.06 84 GLY A N 1
ATOM 623 C CA . GLY A 1 84 ? 8.375 -14.953 -12.922 1 86.06 84 GLY A CA 1
ATOM 624 C C . GLY A 1 84 ? 9.812 -15.172 -13.375 1 86.06 84 GLY A C 1
ATOM 625 O O . GLY A 1 84 ? 10.492 -16.078 -12.875 1 86.06 84 GLY A O 1
ATOM 626 N N . GLY A 1 85 ? 10.258 -14.203 -14.32 1 90.25 85 GLY A N 1
ATOM 627 C CA . GLY A 1 85 ? 11.523 -14.453 -14.992 1 90.25 85 GLY A CA 1
ATOM 628 C C . GLY A 1 85 ? 12.695 -13.719 -14.359 1 90.25 85 GLY A C 1
ATOM 629 O O . GLY A 1 85 ? 12.531 -13.055 -13.336 1 90.25 85 GLY A O 1
ATOM 630 N N . PHE A 1 86 ? 13.875 -13.883 -14.914 1 93.5 86 PHE A N 1
ATOM 631 C CA . PHE A 1 86 ? 15.141 -13.352 -14.43 1 93.5 86 PHE A CA 1
ATOM 632 C C . PHE A 1 86 ? 15.086 -11.828 -14.312 1 93.5 86 PHE A C 1
ATOM 634 O O . PHE A 1 86 ? 15.516 -11.258 -13.312 1 93.5 86 PHE A O 1
ATOM 641 N N . PHE A 1 87 ? 14.555 -11.188 -15.328 1 95.62 87 PHE A N 1
ATOM 642 C CA . PHE A 1 87 ? 14.508 -9.734 -15.383 1 95.62 87 PHE A CA 1
ATOM 643 C C . PHE A 1 87 ? 13.703 -9.172 -14.211 1 95.62 87 PHE A C 1
ATOM 645 O O . PHE A 1 87 ? 14.117 -8.195 -13.578 1 95.62 87 PHE A O 1
ATOM 652 N N . ARG A 1 88 ? 12.625 -9.773 -13.844 1 96.81 88 ARG A N 1
ATOM 653 C CA . ARG A 1 88 ? 11.781 -9.297 -12.75 1 96.81 88 ARG A CA 1
ATOM 654 C C . ARG A 1 88 ? 12.461 -9.523 -11.398 1 96.81 88 ARG A C 1
ATOM 656 O O . ARG A 1 88 ? 12.359 -8.695 -10.5 1 96.81 88 ARG A O 1
ATOM 663 N N . TYR A 1 89 ? 13.18 -10.625 -11.258 1 97 89 TYR A N 1
ATOM 664 C CA . TYR A 1 89 ? 13.914 -10.867 -10.023 1 97 89 TYR A CA 1
ATOM 665 C C . TYR A 1 89 ? 15.039 -9.852 -9.852 1 97 89 TYR A C 1
ATOM 667 O O . TYR A 1 89 ? 15.328 -9.422 -8.734 1 97 89 TYR A O 1
ATOM 675 N N . LEU A 1 90 ? 15.641 -9.5 -10.953 1 98.12 90 LEU A N 1
ATOM 676 C CA . LEU A 1 90 ? 16.703 -8.492 -10.883 1 98.12 90 LEU A CA 1
ATOM 677 C C . LEU A 1 90 ? 16.141 -7.148 -10.414 1 98.12 90 LEU A C 1
ATOM 679 O O . LEU A 1 90 ? 16.672 -6.535 -9.492 1 98.12 90 LEU A O 1
ATOM 683 N N . ILE A 1 91 ? 15.055 -6.73 -11.078 1 98.5 91 ILE A N 1
ATOM 684 C CA . ILE A 1 91 ? 14.406 -5.484 -10.688 1 98.5 91 ILE A CA 1
ATOM 685 C C . ILE A 1 91 ? 13.992 -5.551 -9.227 1 98.5 91 ILE A C 1
ATOM 687 O O . ILE A 1 91 ? 14.227 -4.613 -8.461 1 98.5 91 ILE A O 1
ATOM 691 N N . SER A 1 92 ? 13.391 -6.668 -8.859 1 98.56 92 SER A N 1
ATOM 692 C CA . SER A 1 92 ? 12.906 -6.863 -7.492 1 98.56 92 SER A CA 1
ATOM 693 C C . SER A 1 92 ? 14.047 -6.754 -6.484 1 98.56 92 SER A C 1
ATOM 695 O O . SER A 1 92 ? 13.906 -6.102 -5.449 1 98.56 92 SER A O 1
ATOM 697 N N . PHE A 1 93 ? 15.195 -7.332 -6.809 1 98.38 93 PHE A N 1
ATOM 698 C CA . PHE A 1 93 ? 16.328 -7.312 -5.895 1 98.38 93 PHE A CA 1
ATOM 699 C C . PHE A 1 93 ? 16.859 -5.891 -5.723 1 98.38 93 PHE A C 1
ATOM 701 O O . PHE A 1 93 ? 17.188 -5.48 -4.609 1 98.38 93 PHE A O 1
ATOM 708 N N . ILE A 1 94 ? 16.922 -5.164 -6.734 1 98.81 94 ILE A N 1
ATOM 709 C CA . ILE A 1 94 ? 17.406 -3.789 -6.68 1 98.81 94 ILE A CA 1
ATOM 710 C C . ILE A 1 94 ? 16.469 -2.945 -5.824 1 98.81 94 ILE A C 1
ATOM 712 O O . ILE A 1 94 ? 16.906 -2.258 -4.898 1 98.81 94 ILE A O 1
ATOM 716 N N . ILE A 1 95 ? 15.203 -3.033 -6.121 1 98.94 95 ILE A N 1
ATOM 717 C CA . ILE A 1 95 ? 14.211 -2.236 -5.414 1 98.94 95 ILE A CA 1
ATOM 718 C C . ILE A 1 95 ? 14.164 -2.648 -3.945 1 98.94 95 ILE A C 1
ATOM 720 O O . ILE A 1 95 ? 14.031 -1.801 -3.059 1 98.94 95 ILE A O 1
ATOM 724 N N . PHE A 1 96 ? 14.305 -3.971 -3.682 1 98.88 96 PHE A N 1
ATOM 725 C CA . PHE A 1 96 ? 14.344 -4.461 -2.311 1 98.88 96 PHE A CA 1
ATOM 726 C C . PHE A 1 96 ? 15.523 -3.855 -1.554 1 98.88 96 PHE A C 1
ATOM 728 O O . PHE A 1 96 ? 15.367 -3.408 -0.415 1 98.88 96 PHE A O 1
ATOM 735 N N . GLY A 1 97 ? 16.656 -3.832 -2.215 1 98.81 97 GLY A N 1
ATOM 736 C CA . GLY A 1 97 ? 17.844 -3.262 -1.59 1 98.81 97 GLY A CA 1
ATOM 737 C C . GLY A 1 97 ? 17.688 -1.792 -1.247 1 98.81 97 GLY A C 1
ATOM 738 O O . GLY A 1 97 ? 18.031 -1.368 -0.14 1 98.81 97 GLY A O 1
ATOM 739 N N . ILE A 1 98 ? 17.156 -1.03 -2.17 1 98.75 98 ILE A N 1
ATOM 740 C CA . ILE A 1 98 ? 16.938 0.393 -1.934 1 98.75 98 ILE A CA 1
ATOM 741 C C . ILE A 1 98 ? 15.914 0.582 -0.824 1 98.75 98 ILE A C 1
ATOM 743 O O . ILE A 1 98 ? 16.078 1.447 0.041 1 98.75 98 ILE A O 1
ATOM 747 N N . GLY A 1 99 ? 14.859 -0.245 -0.866 1 98.75 99 GLY A N 1
ATOM 748 C CA . GLY A 1 99 ? 13.859 -0.175 0.189 1 98.75 99 GLY A CA 1
ATOM 749 C C . GLY A 1 99 ? 14.43 -0.443 1.569 1 98.75 99 GLY A C 1
ATOM 750 O O . GLY A 1 99 ? 14.172 0.309 2.512 1 98.75 99 GLY A O 1
ATOM 751 N N . ALA A 1 100 ? 15.211 -1.485 1.716 1 98.62 100 ALA A N 1
ATOM 752 C CA . ALA A 1 100 ? 15.844 -1.816 2.988 1 98.62 100 ALA A CA 1
ATOM 753 C C . ALA A 1 100 ? 16.766 -0.695 3.445 1 98.62 100 ALA A C 1
ATOM 755 O O . ALA A 1 100 ? 16.797 -0.338 4.625 1 98.62 100 ALA A O 1
ATOM 756 N N . LEU A 1 101 ? 17.516 -0.188 2.557 1 98.31 101 LEU A N 1
ATOM 757 C CA . LEU A 1 101 ? 18.406 0.922 2.869 1 98.31 101 LEU A CA 1
ATOM 758 C C . LEU A 1 101 ? 17.625 2.121 3.391 1 98.31 101 LEU A C 1
ATOM 760 O O . LEU A 1 101 ? 18.016 2.742 4.379 1 98.31 101 LEU A O 1
ATOM 764 N N . PHE A 1 102 ? 16.531 2.438 2.699 1 98.06 102 PHE A N 1
ATOM 765 C CA . PHE A 1 102 ? 15.719 3.576 3.119 1 98.06 102 PHE A CA 1
ATOM 766 C C . PHE A 1 102 ? 15.172 3.361 4.527 1 98.06 102 PHE A C 1
ATOM 768 O O . PHE A 1 102 ? 15.141 4.293 5.336 1 98.06 102 PHE A O 1
ATOM 775 N N . VAL A 1 103 ? 14.758 2.148 4.855 1 97.94 103 VAL A N 1
ATOM 776 C CA . VAL A 1 103 ? 14.266 1.857 6.199 1 97.94 103 VAL A CA 1
ATOM 777 C C . VAL A 1 103 ? 15.375 2.096 7.215 1 97.94 103 VAL A C 1
ATOM 779 O O . VAL A 1 103 ? 15.148 2.727 8.25 1 97.94 103 VAL A O 1
ATOM 782 N N . VAL A 1 104 ? 16.562 1.688 6.941 1 97.25 104 VAL A N 1
ATOM 783 C CA . VAL A 1 104 ? 17.688 1.835 7.848 1 97.25 104 VAL A CA 1
ATOM 784 C C . VAL A 1 104 ? 18.047 3.312 7.988 1 97.25 104 VAL A C 1
ATOM 786 O O . VAL A 1 104 ? 18.359 3.781 9.086 1 97.25 104 VAL A O 1
ATOM 789 N N . LEU A 1 105 ? 17.969 4.09 6.953 1 95.25 105 LEU A N 1
ATOM 790 C CA . LEU A 1 105 ? 18.359 5.496 6.949 1 95.25 105 LEU A CA 1
ATOM 791 C C . LEU A 1 105 ? 17.438 6.316 7.84 1 95.25 105 LEU A C 1
ATOM 793 O O . LEU A 1 105 ? 17.828 7.363 8.352 1 95.25 105 LEU A O 1
ATOM 797 N N . GLU A 1 106 ? 16.234 5.805 7.977 1 91.69 106 GLU A N 1
ATOM 798 C CA . GLU A 1 106 ? 15.297 6.496 8.852 1 91.69 106 GLU A CA 1
ATOM 799 C C . GLU A 1 106 ? 15.836 6.574 10.281 1 91.69 106 GLU A C 1
ATOM 801 O O . GLU A 1 106 ? 15.523 7.512 11.016 1 91.69 106 GLU A O 1
ATOM 806 N N . PHE A 1 107 ? 16.688 5.664 10.633 1 92.12 107 PHE A N 1
ATOM 807 C CA . PHE A 1 107 ? 17.156 5.578 12.008 1 92.12 107 PHE A CA 1
ATOM 808 C C . PHE A 1 107 ? 18.562 6.125 12.148 1 92.12 107 PHE A C 1
ATOM 810 O O . PHE A 1 107 ? 19.188 5.992 13.203 1 92.12 107 PHE A O 1
ATOM 817 N N . ILE A 1 108 ? 19.016 6.73 11.172 1 91.56 108 ILE A N 1
ATOM 818 C CA . ILE A 1 108 ? 20.328 7.375 11.219 1 91.56 108 ILE A CA 1
ATOM 819 C C . ILE A 1 108 ? 20.156 8.891 11.289 1 91.56 108 ILE A C 1
ATOM 821 O O . ILE A 1 108 ? 19.859 9.539 10.289 1 91.56 108 ILE A O 1
ATOM 825 N N . PRO A 1 109 ? 20.359 9.5 12.422 1 88.31 109 PRO A N 1
ATOM 826 C CA . PRO A 1 109 ? 20.078 10.922 12.633 1 88.31 109 PRO A CA 1
ATOM 827 C C . PRO A 1 109 ? 21 11.836 11.828 1 88.31 109 PRO A C 1
ATOM 829 O O . PRO A 1 109 ? 20.625 12.969 11.523 1 88.31 109 PRO A O 1
ATOM 832 N N . SER A 1 110 ? 22.094 11.359 11.414 1 89.69 110 SER A N 1
ATOM 833 C CA . SER A 1 110 ? 23.047 12.195 10.711 1 89.69 110 SER A CA 1
ATOM 834 C C . SER A 1 110 ? 22.641 12.414 9.258 1 89.69 110 SER A C 1
ATOM 836 O O . SER A 1 110 ? 23.219 13.25 8.555 1 89.69 110 SER A O 1
ATOM 838 N N . ILE A 1 111 ? 21.656 11.711 8.906 1 88.31 111 ILE A N 1
ATOM 839 C CA . ILE A 1 111 ? 21.25 11.797 7.508 1 88.31 111 ILE A CA 1
ATOM 840 C C . ILE A 1 111 ? 19.969 12.633 7.391 1 88.31 111 ILE A C 1
ATOM 842 O O . ILE A 1 111 ? 18.938 12.273 7.949 1 88.31 111 ILE A O 1
ATOM 846 N N . GLU A 1 112 ? 20.078 13.695 6.664 1 84.62 112 GLU A N 1
ATOM 847 C CA . GLU A 1 112 ? 18.922 14.555 6.422 1 84.62 112 GLU A CA 1
ATOM 848 C C . GLU A 1 112 ? 18.094 14.039 5.246 1 84.62 112 GLU A C 1
ATOM 850 O O . GLU A 1 112 ? 18.656 13.625 4.223 1 84.62 112 GLU A O 1
ATOM 855 N N . PRO A 1 113 ? 16.75 14.031 5.406 1 83.94 113 PRO A N 1
ATOM 856 C CA . PRO A 1 113 ? 15.906 13.641 4.273 1 83.94 113 PRO A CA 1
ATOM 857 C C . PRO A 1 113 ? 15.984 14.633 3.115 1 83.94 113 PRO A C 1
ATOM 859 O O . PRO A 1 113 ? 16.391 15.781 3.305 1 83.94 113 PRO A O 1
ATOM 862 N N . PRO A 1 114 ? 15.625 14.078 1.952 1 82.81 114 PRO A N 1
ATOM 863 C CA . PRO A 1 114 ? 15.602 14.977 0.801 1 82.81 114 PRO A CA 1
ATOM 864 C C . PRO A 1 114 ? 14.562 16.094 0.939 1 82.81 114 PRO A C 1
ATOM 866 O O . PRO A 1 114 ? 13.703 16.031 1.825 1 82.81 114 PRO A O 1
ATOM 869 N N . GLU A 1 115 ? 14.625 17.109 0.115 1 81.88 115 GLU A N 1
ATOM 870 C CA . GLU A 1 115 ? 13.828 18.328 0.198 1 81.88 115 GLU A CA 1
ATOM 871 C C . GLU A 1 115 ? 12.336 18.016 0.206 1 81.88 115 GLU A C 1
ATOM 873 O O . GLU A 1 115 ? 11.57 18.641 0.951 1 81.88 115 GLU A O 1
ATOM 878 N N . ASN A 1 116 ? 11.938 17.062 -0.54 1 83.81 116 ASN A N 1
ATOM 879 C CA . ASN A 1 116 ? 10.508 16.797 -0.679 1 83.81 116 ASN A CA 1
ATOM 880 C C . ASN A 1 116 ? 9.945 16.125 0.568 1 83.81 116 ASN A C 1
ATOM 882 O O . ASN A 1 116 ? 8.727 16.047 0.736 1 83.81 116 ASN A O 1
ATOM 886 N N . MET A 1 117 ? 10.781 15.758 1.515 1 83.75 117 MET A N 1
ATOM 887 C CA . MET A 1 117 ? 10.344 15.07 2.727 1 83.75 117 MET A CA 1
ATOM 888 C C . MET A 1 117 ? 10.5 15.969 3.947 1 83.75 117 MET A C 1
ATOM 890 O O . MET A 1 117 ? 10.266 15.539 5.078 1 83.75 117 MET A O 1
ATOM 894 N N . ARG A 1 118 ? 10.953 17.125 3.742 1 78.31 118 ARG A N 1
ATOM 895 C CA . ARG A 1 118 ? 11.258 18.016 4.863 1 78.31 118 ARG A CA 1
ATOM 896 C C . ARG A 1 118 ? 10.047 18.859 5.242 1 78.31 118 ARG A C 1
ATOM 898 O O . ARG A 1 118 ? 9.898 19.266 6.398 1 78.31 118 ARG A O 1
ATOM 905 N N . ASN A 1 119 ? 9.164 19.094 4.273 1 65.25 119 ASN A N 1
ATOM 906 C CA . ASN A 1 119 ? 8.047 19.984 4.594 1 65.25 119 ASN A CA 1
ATOM 907 C C . ASN A 1 119 ? 6.934 19.25 5.328 1 65.25 119 ASN A C 1
ATOM 909 O O . ASN A 1 119 ? 6.68 18.062 5.055 1 65.25 119 ASN A O 1
ATOM 913 N N . GLU A 1 120 ? 6.492 19.891 6.395 1 63.16 120 GLU A N 1
ATOM 914 C CA . GLU A 1 120 ? 5.426 19.297 7.203 1 63.16 120 GLU A CA 1
ATOM 915 C C . GLU A 1 120 ? 4.098 19.297 6.445 1 63.16 120 GLU A C 1
ATOM 917 O O . GLU A 1 120 ? 3.824 20.219 5.664 1 63.16 120 GLU A O 1
ATOM 922 N N . PRO A 1 121 ? 3.404 18.156 6.48 1 59.28 121 PRO A N 1
ATOM 923 C CA . PRO A 1 121 ? 2.09 18.062 5.844 1 59.28 121 PRO A CA 1
ATOM 924 C C . PRO A 1 121 ? 1.192 19.25 6.164 1 59.28 121 PRO A C 1
ATOM 926 O O . PRO A 1 121 ? 0.399 19.672 5.32 1 59.28 121 PRO A O 1
ATOM 929 N N . LEU A 1 122 ? 1.408 19.719 7.312 1 57.88 122 LEU A N 1
ATOM 930 C CA . LEU A 1 122 ? 0.557 20.797 7.789 1 57.88 122 LEU A CA 1
ATOM 931 C C . LEU A 1 122 ? 0.714 22.031 6.914 1 57.88 122 LEU A C 1
ATOM 933 O O . LEU A 1 122 ? -0.258 22.75 6.664 1 57.88 122 LEU A O 1
ATOM 937 N N . ASP A 1 123 ? 1.827 22.219 6.59 1 60.16 123 ASP A N 1
ATOM 938 C CA . ASP A 1 123 ? 2.094 23.391 5.766 1 60.16 123 ASP A CA 1
ATOM 939 C C . ASP A 1 123 ? 1.34 23.312 4.438 1 60.16 123 ASP A C 1
ATOM 941 O O . ASP A 1 123 ? 0.781 24.297 3.977 1 60.16 123 ASP A O 1
ATOM 945 N N . TYR A 1 124 ? 1.213 22.156 3.973 1 57.31 124 TYR A N 1
ATOM 946 C CA . TYR A 1 124 ? 0.556 21.953 2.688 1 57.31 124 TYR A CA 1
ATOM 947 C C . TYR A 1 124 ? -0.958 21.891 2.852 1 57.31 124 TYR A C 1
ATOM 949 O O . TYR A 1 124 ? -1.701 22.359 1.983 1 57.31 124 TYR A O 1
ATOM 957 N N . MET A 1 125 ? -1.338 21.328 3.887 1 58.22 125 MET A N 1
ATOM 958 C CA . MET A 1 125 ? -2.775 21.203 4.109 1 58.22 125 MET A CA 1
ATOM 959 C C . MET A 1 125 ? -3.406 22.562 4.383 1 58.22 125 MET A C 1
ATOM 961 O O . MET A 1 125 ? -4.586 22.766 4.098 1 58.22 125 MET A O 1
ATOM 965 N N . GLU A 1 126 ? -2.691 23.391 5.008 1 55.62 126 GLU A N 1
ATOM 966 C CA . GLU A 1 126 ? -3.176 24.75 5.27 1 55.62 126 GLU A CA 1
ATOM 967 C C . GLU A 1 126 ? -3.348 25.531 3.971 1 55.62 126 GLU A C 1
ATOM 969 O O . GLU A 1 126 ? -4.133 26.484 3.91 1 55.62 126 GLU A O 1
ATOM 974 N N . GLU A 1 127 ? -2.732 25.141 3.07 1 53.88 127 GLU A N 1
ATOM 975 C CA . GLU A 1 127 ? -2.793 25.922 1.835 1 53.88 127 GLU A CA 1
ATOM 976 C C . GLU A 1 127 ? -3.994 25.516 0.987 1 53.88 127 GLU A C 1
ATOM 978 O O . GLU A 1 127 ? -4.391 26.234 0.075 1 53.88 127 GLU A O 1
ATOM 983 N N . VAL A 1 128 ? -4.531 24.375 1.282 1 53.53 128 VAL A N 1
ATOM 984 C CA . VAL A 1 128 ? -5.699 24 0.493 1 53.53 128 VAL A CA 1
ATOM 985 C C . VAL A 1 128 ? -6.973 24.312 1.277 1 53.53 128 VAL A C 1
ATOM 987 O O . VAL A 1 128 ? -6.988 24.234 2.508 1 53.53 128 VAL A O 1
ATOM 990 N N . MET B 1 1 ? -29.75 7.328 7.617 1 61 1 MET B N 1
ATOM 991 C CA . MET B 1 1 ? -29.359 6.086 8.273 1 61 1 MET B CA 1
ATOM 992 C C . MET B 1 1 ? -27.875 6.109 8.625 1 61 1 MET B C 1
ATOM 994 O O . MET B 1 1 ? -27.062 6.664 7.875 1 61 1 MET B O 1
ATOM 998 N N . ASP B 1 2 ? -27.625 5.938 9.852 1 80.81 2 ASP B N 1
ATOM 999 C CA . ASP B 1 2 ? -26.25 5.949 10.344 1 80.81 2 ASP B CA 1
ATOM 1000 C C . ASP B 1 2 ? -25.516 4.68 9.922 1 80.81 2 ASP B C 1
ATOM 1002 O O . ASP B 1 2 ? -25.719 3.613 10.508 1 80.81 2 ASP B O 1
ATOM 1006 N N . LEU B 1 3 ? -24.828 4.668 8.812 1 90.19 3 LEU B N 1
ATOM 1007 C CA . LEU B 1 3 ? -24.109 3.525 8.25 1 90.19 3 LEU B CA 1
ATOM 1008 C C . LEU B 1 3 ? -22.75 3.359 8.914 1 90.19 3 LEU B C 1
ATOM 1010 O O . LEU B 1 3 ? -21.984 2.469 8.547 1 90.19 3 LEU B O 1
ATOM 1014 N N . GLY B 1 4 ? -22.5 4.121 9.898 1 89.38 4 GLY B N 1
ATOM 1015 C CA . GLY B 1 4 ? -21.203 4.078 10.57 1 89.38 4 GLY B CA 1
ATOM 1016 C C . GLY B 1 4 ? -20.891 2.719 11.156 1 89.38 4 GLY B C 1
ATOM 1017 O O . GLY B 1 4 ? -19.766 2.213 11 1 89.38 4 GLY B O 1
ATOM 1018 N N . GLY B 1 5 ? -21.859 2.143 11.766 1 93 5 GLY B N 1
ATOM 1019 C CA . GLY B 1 5 ? -21.672 0.819 12.344 1 93 5 GLY B CA 1
ATOM 1020 C C . GLY B 1 5 ? -21.391 -0.249 11.305 1 93 5 GLY B C 1
ATOM 1021 O O . GLY B 1 5 ? -20.594 -1.152 11.539 1 93 5 GLY B O 1
ATOM 1022 N N . ALA B 1 6 ? -22.125 -0.188 10.195 1 95.56 6 ALA B N 1
ATOM 1023 C CA . ALA B 1 6 ? -21.922 -1.137 9.102 1 95.56 6 ALA B CA 1
ATOM 1024 C C . ALA B 1 6 ? -20.516 -1.024 8.539 1 95.56 6 ALA B C 1
ATOM 1026 O O . ALA B 1 6 ? -19.875 -2.035 8.242 1 95.56 6 ALA B O 1
ATOM 1027 N N . PHE B 1 7 ? -20.062 0.205 8.398 1 96.31 7 PHE B N 1
ATOM 1028 C CA . PHE B 1 7 ? -18.719 0.423 7.887 1 96.31 7 PHE B CA 1
ATOM 1029 C C . PHE B 1 7 ? -17.672 -0.1 8.867 1 96.31 7 PHE B C 1
ATOM 1031 O O . PHE B 1 7 ? -16.688 -0.699 8.461 1 96.31 7 PHE B O 1
ATOM 1038 N N . ARG B 1 8 ? -17.938 0.122 10.07 1 95.25 8 ARG B N 1
ATOM 1039 C CA . ARG B 1 8 ? -17.031 -0.365 11.109 1 95.25 8 ARG B CA 1
ATOM 1040 C C . ARG B 1 8 ? -16.953 -1.888 11.094 1 95.25 8 ARG B C 1
ATOM 1042 O O . ARG B 1 8 ? -15.867 -2.457 11.148 1 95.25 8 ARG B O 1
ATOM 1049 N N . LEU B 1 9 ? -18.016 -2.531 11.023 1 96.81 9 LEU B N 1
ATOM 1050 C CA . LEU B 1 9 ? -18.047 -3.988 10.977 1 96.81 9 LEU B CA 1
ATOM 1051 C C . LEU B 1 9 ? -17.359 -4.512 9.719 1 96.81 9 LEU B C 1
ATOM 1053 O O . LEU B 1 9 ? -16.641 -5.504 9.773 1 96.81 9 LEU B O 1
ATOM 1057 N N . ALA B 1 10 ? -17.625 -3.869 8.617 1 98 10 ALA B N 1
ATOM 1058 C CA . ALA B 1 10 ? -16.969 -4.246 7.367 1 98 10 ALA B CA 1
ATOM 1059 C C . ALA B 1 10 ? -15.453 -4.152 7.492 1 98 10 ALA B C 1
ATOM 1061 O O . ALA B 1 10 ? -14.734 -5.066 7.082 1 98 10 ALA B O 1
ATOM 1062 N N . ASN B 1 11 ? -15.016 -3.082 8.078 1 98.19 11 ASN B N 1
ATOM 1063 C CA . ASN B 1 11 ? -13.578 -2.883 8.242 1 98.19 11 ASN B CA 1
ATOM 1064 C C . ASN B 1 11 ? -12.969 -3.916 9.188 1 98.19 11 ASN B C 1
ATOM 1066 O O . ASN B 1 11 ? -11.875 -4.426 8.938 1 98.19 11 ASN B O 1
ATOM 1070 N N . ILE B 1 12 ? -13.609 -4.223 10.281 1 98.31 12 ILE B N 1
ATOM 1071 C CA . ILE B 1 12 ? -13.141 -5.25 11.203 1 98.31 12 ILE B CA 1
ATOM 1072 C C . ILE B 1 12 ? -13.102 -6.602 10.492 1 98.31 12 ILE B C 1
ATOM 1074 O O . ILE B 1 12 ? -12.133 -7.352 10.633 1 98.31 12 ILE B O 1
ATOM 1078 N N . GLY B 1 13 ? -14.133 -6.883 9.75 1 98.75 13 GLY B N 1
ATOM 1079 C CA . GLY B 1 13 ? -14.172 -8.109 8.969 1 98.75 13 GLY B CA 1
ATOM 1080 C C . GLY B 1 13 ? -13.047 -8.211 7.957 1 98.75 13 GLY B C 1
ATOM 1081 O O . GLY B 1 13 ? -12.383 -9.242 7.855 1 98.75 13 GLY B O 1
ATOM 1082 N N . VAL B 1 14 ? -12.844 -7.113 7.195 1 98.88 14 VAL B N 1
ATOM 1083 C CA . VAL B 1 14 ? -11.773 -7.074 6.207 1 98.88 14 VAL B CA 1
ATOM 1084 C C . VAL B 1 14 ? -10.422 -7.289 6.895 1 98.88 14 VAL B C 1
ATOM 1086 O O . VAL B 1 14 ? -9.586 -8.055 6.41 1 98.88 14 VAL B O 1
ATOM 1089 N N . GLY B 1 15 ? -10.219 -6.57 8.016 1 98.88 15 GLY B N 1
ATOM 1090 C CA . GLY B 1 15 ? -8.977 -6.758 8.75 1 98.88 15 GLY B CA 1
ATOM 1091 C C . GLY B 1 15 ? -8.758 -8.195 9.195 1 98.88 15 GLY B C 1
ATOM 1092 O O . GLY B 1 15 ? -7.676 -8.75 9.016 1 98.88 15 GLY B O 1
ATOM 1093 N N . ALA B 1 16 ? -9.742 -8.805 9.758 1 98.88 16 ALA B N 1
ATOM 1094 C CA . ALA B 1 16 ? -9.648 -10.18 10.242 1 98.88 16 ALA B CA 1
ATOM 1095 C C . ALA B 1 16 ? -9.391 -11.148 9.094 1 98.88 16 ALA B C 1
ATOM 1097 O O . ALA B 1 16 ? -8.5 -12 9.188 1 98.88 16 ALA B O 1
ATOM 1098 N N . LEU B 1 17 ? -10.148 -11.008 8.055 1 98.88 17 LEU B N 1
ATOM 1099 C CA . LEU B 1 17 ? -9.977 -11.867 6.891 1 98.88 17 LEU B CA 1
ATOM 1100 C C . LEU B 1 17 ? -8.586 -11.703 6.285 1 98.88 17 LEU B C 1
ATOM 1102 O O . LEU B 1 17 ? -7.988 -12.672 5.82 1 98.88 17 LEU B O 1
ATOM 1106 N N . THR B 1 18 ? -8.117 -10.438 6.266 1 98.88 18 THR B N 1
ATOM 1107 C CA . THR B 1 18 ? -6.785 -10.164 5.738 1 98.88 18 THR B CA 1
ATOM 1108 C C . THR B 1 18 ? -5.719 -10.883 6.559 1 98.88 18 THR B C 1
ATOM 1110 O O . THR B 1 18 ? -4.797 -11.477 6.004 1 98.88 18 THR B O 1
ATOM 1113 N N . VAL B 1 19 ? -5.824 -10.891 7.852 1 98.88 19 VAL B N 1
ATOM 1114 C CA . VAL B 1 19 ? -4.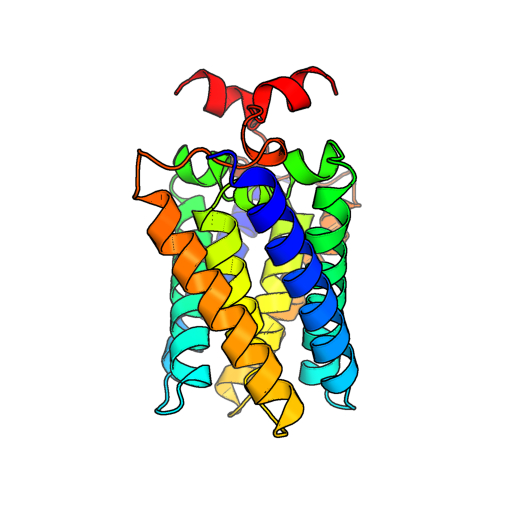867 -11.562 8.727 1 98.88 19 VAL B CA 1
ATOM 1115 C C . VAL B 1 19 ? -4.934 -13.07 8.492 1 98.88 19 VAL B C 1
ATOM 1117 O O . VAL B 1 19 ? -3.902 -13.727 8.336 1 98.88 19 VAL B O 1
ATOM 1120 N N . VAL B 1 20 ? -6.125 -13.609 8.422 1 98.56 20 VAL B N 1
ATOM 1121 C CA . VAL B 1 20 ? -6.309 -15.031 8.172 1 98.56 20 VAL B CA 1
ATOM 1122 C C . VAL B 1 20 ? -5.719 -15.406 6.816 1 98.56 20 VAL B C 1
ATOM 1124 O O . VAL B 1 20 ? -4.98 -16.391 6.695 1 98.56 20 VAL B O 1
ATOM 1127 N N . GLY B 1 21 ? -6.074 -14.602 5.809 1 98.19 21 GLY B N 1
ATOM 1128 C CA . GLY B 1 21 ? -5.492 -14.82 4.496 1 98.19 21 GLY B CA 1
ATOM 1129 C C . GLY B 1 21 ? -3.977 -14.789 4.5 1 98.19 21 GLY B C 1
ATOM 1130 O O . GLY B 1 21 ? -3.328 -15.617 3.863 1 98.19 21 GLY B O 1
ATOM 1131 N N . GLY B 1 22 ? -3.396 -13.836 5.191 1 97.94 22 GLY B N 1
ATOM 1132 C CA . GLY B 1 22 ? -1.948 -13.742 5.301 1 97.94 22 GLY B CA 1
ATOM 1133 C C . GLY B 1 22 ? -1.319 -14.961 5.957 1 97.94 22 GLY B C 1
ATOM 1134 O O . GLY B 1 22 ? -0.256 -15.414 5.531 1 97.94 22 GLY B O 1
ATOM 1135 N N . LEU B 1 23 ? -1.96 -15.422 6.953 1 97.88 23 LEU B N 1
ATOM 1136 C CA . LEU B 1 23 ? -1.453 -16.609 7.648 1 97.88 23 LEU B CA 1
ATOM 1137 C C . LEU B 1 23 ? -1.49 -17.828 6.738 1 97.88 23 LEU B C 1
ATOM 1139 O O . LEU B 1 23 ? -0.595 -18.672 6.793 1 97.88 23 LEU B O 1
ATOM 1143 N N . THR B 1 24 ? -2.473 -17.922 5.895 1 96.69 24 THR B N 1
ATOM 1144 C CA . THR B 1 24 ? -2.588 -19.062 4.992 1 96.69 24 THR B CA 1
ATOM 1145 C C . THR B 1 24 ? -1.613 -18.938 3.826 1 96.69 24 THR B C 1
ATOM 1147 O O . THR B 1 24 ? -1.317 -19.922 3.143 1 96.69 24 THR B O 1
ATOM 1150 N N . GLN B 1 25 ? -1.212 -17.719 3.602 1 95.56 25 GLN B N 1
ATOM 1151 C CA . GLN B 1 25 ? -0.3 -17.438 2.496 1 95.56 25 GLN B CA 1
ATOM 1152 C C . GLN B 1 25 ? 1.146 -17.734 2.893 1 95.56 25 GLN B C 1
ATOM 1154 O O . GLN B 1 25 ? 2.02 -17.844 2.029 1 95.56 25 GLN B O 1
ATOM 1159 N N . LEU B 1 26 ? 1.394 -17.938 4.207 1 96.19 26 LEU B N 1
ATOM 1160 C CA . LEU B 1 26 ? 2.756 -18.141 4.688 1 96.19 26 LEU B CA 1
ATOM 1161 C C . LEU B 1 26 ? 3.367 -19.391 4.07 1 96.19 26 LEU B C 1
ATOM 1163 O O . LEU B 1 26 ? 2.742 -20.469 4.066 1 96.19 26 LEU B O 1
ATOM 1167 N N . GLY B 1 27 ? 4.492 -19.234 3.43 1 94.75 27 GLY B N 1
ATOM 1168 C CA . GLY B 1 27 ? 5.242 -20.297 2.801 1 94.75 27 GLY B CA 1
ATOM 1169 C C . GLY B 1 27 ? 6.742 -20.172 2.986 1 94.75 27 GLY B C 1
ATOM 1170 O O . GLY B 1 27 ? 7.199 -19.438 3.859 1 94.75 27 GLY B O 1
ATOM 1171 N N . LEU B 1 28 ? 7.43 -20.906 2.152 1 93.94 28 LEU B N 1
ATOM 1172 C CA . LEU B 1 28 ? 8.875 -20.969 2.354 1 93.94 28 LEU B CA 1
ATOM 1173 C C . LEU B 1 28 ? 9.602 -20.016 1.415 1 93.94 28 LEU B C 1
ATOM 1175 O O . LEU B 1 28 ? 10.758 -19.656 1.653 1 93.94 28 LEU B O 1
ATOM 1179 N N . SER B 1 29 ? 8.867 -19.562 0.372 1 94.69 29 SER B N 1
ATOM 1180 C CA . SER B 1 29 ? 9.516 -18.625 -0.535 1 94.69 29 SER B CA 1
ATOM 1181 C C . SER B 1 29 ? 9.625 -17.25 0.091 1 94.69 29 SER B C 1
ATOM 1183 O O . SER B 1 29 ? 8.781 -16.859 0.897 1 94.69 29 SER B O 1
ATOM 1185 N N . LEU B 1 30 ? 10.664 -16.5 -0.309 1 96.31 30 LEU B N 1
ATOM 1186 C CA . LEU B 1 30 ? 10.836 -15.133 0.182 1 96.31 30 LEU B CA 1
ATOM 1187 C C . LEU B 1 30 ? 9.617 -14.281 -0.146 1 96.31 30 LEU B C 1
ATOM 1189 O O . LEU B 1 30 ? 9.188 -13.461 0.67 1 96.31 30 LEU B O 1
ATOM 1193 N N . GLN B 1 31 ? 9.055 -14.438 -1.333 1 96.94 31 GLN B N 1
ATOM 1194 C CA . GLN B 1 31 ? 7.863 -13.695 -1.743 1 96.94 31 GLN B CA 1
ATOM 1195 C C . GLN B 1 31 ? 6.699 -13.953 -0.792 1 96.94 31 GLN B C 1
ATOM 1197 O O . GLN B 1 31 ? 6.051 -13.016 -0.323 1 96.94 31 GLN B O 1
ATOM 1202 N N . ASP B 1 32 ? 6.438 -15.273 -0.479 1 96.62 32 ASP B N 1
ATOM 1203 C CA . ASP B 1 32 ? 5.344 -15.641 0.413 1 96.62 32 ASP B CA 1
ATOM 1204 C C . ASP B 1 32 ? 5.547 -15.047 1.806 1 96.62 32 ASP B C 1
ATOM 1206 O O . ASP B 1 32 ? 4.594 -14.578 2.428 1 96.62 32 ASP B O 1
ATOM 1210 N N . ILE B 1 33 ? 6.75 -15.07 2.238 1 98.12 33 ILE B N 1
ATOM 1211 C CA . ILE B 1 33 ? 7.055 -14.57 3.574 1 98.12 33 ILE B CA 1
ATOM 1212 C C . ILE B 1 33 ? 6.797 -13.07 3.637 1 98.12 33 ILE B C 1
ATOM 1214 O O . ILE B 1 33 ? 6.082 -12.594 4.52 1 98.12 33 ILE B O 1
ATOM 1218 N N . LEU B 1 34 ? 7.316 -12.383 2.68 1 98.56 34 LEU B N 1
ATOM 1219 C CA . LEU B 1 34 ? 7.184 -10.93 2.689 1 98.56 34 LEU B CA 1
ATOM 1220 C C . LEU B 1 34 ? 5.727 -10.516 2.547 1 98.56 34 LEU B C 1
ATOM 1222 O O . LEU B 1 34 ? 5.227 -9.703 3.332 1 98.56 34 LEU B O 1
ATOM 1226 N N . LEU B 1 35 ? 5.043 -11.078 1.608 1 98.44 35 LEU B N 1
ATOM 1227 C CA . LEU B 1 35 ? 3.664 -10.672 1.365 1 98.44 35 LEU B CA 1
ATOM 1228 C C . LEU B 1 35 ? 2.764 -11.086 2.523 1 98.44 35 LEU B C 1
ATOM 1230 O O . LEU B 1 35 ? 1.812 -10.375 2.859 1 98.44 35 LEU B O 1
ATOM 1234 N N . SER B 1 36 ? 3.094 -12.227 3.148 1 98.69 36 SER B N 1
ATOM 1235 C CA . SER B 1 36 ? 2.328 -12.648 4.316 1 98.69 36 SER B CA 1
ATOM 1236 C C . SER B 1 36 ? 2.463 -11.641 5.457 1 98.69 36 SER B C 1
ATOM 1238 O O . SER B 1 36 ? 1.47 -11.281 6.094 1 98.69 36 SER B O 1
ATOM 1240 N N . PHE B 1 37 ? 3.637 -11.203 5.707 1 98.75 37 PHE B N 1
ATOM 1241 C CA . PHE B 1 37 ? 3.844 -10.234 6.773 1 98.75 37 PHE B CA 1
ATOM 1242 C C . PHE B 1 37 ? 3.131 -8.922 6.457 1 98.75 37 PHE B C 1
ATOM 1244 O O . PHE B 1 37 ? 2.557 -8.297 7.348 1 98.75 37 PHE B O 1
ATOM 1251 N N . TYR B 1 38 ? 3.207 -8.523 5.23 1 98.75 38 TYR B N 1
ATOM 1252 C CA . TYR B 1 38 ? 2.471 -7.328 4.848 1 98.75 38 TYR B CA 1
ATOM 1253 C C . TYR B 1 38 ? 0.979 -7.5 5.109 1 98.75 38 TYR B C 1
ATOM 1255 O O . TYR B 1 38 ? 0.331 -6.605 5.656 1 98.75 38 TYR B O 1
ATOM 1263 N N . LEU B 1 39 ? 0.43 -8.578 4.707 1 98.81 39 LEU B N 1
ATOM 1264 C CA . LEU B 1 39 ? -0.997 -8.828 4.887 1 98.81 39 LEU B CA 1
ATOM 1265 C C . LEU B 1 39 ? -1.365 -8.828 6.367 1 98.81 39 LEU B C 1
ATOM 1267 O O . LEU B 1 39 ? -2.375 -8.242 6.758 1 98.81 39 LEU B O 1
ATOM 1271 N N . ILE B 1 40 ? -0.574 -9.391 7.18 1 98.81 40 ILE B N 1
ATOM 1272 C CA . ILE B 1 40 ? -0.844 -9.445 8.609 1 98.81 40 ILE B CA 1
ATOM 1273 C C . ILE B 1 40 ? -0.799 -8.039 9.203 1 98.81 40 ILE B C 1
ATOM 1275 O O . ILE B 1 40 ? -1.694 -7.645 9.953 1 98.81 40 ILE B O 1
ATOM 1279 N N . ILE B 1 41 ? 0.188 -7.305 8.812 1 98.5 41 ILE B N 1
ATOM 1280 C CA . ILE B 1 41 ? 0.34 -5.949 9.32 1 98.5 41 ILE B CA 1
ATOM 1281 C C . ILE B 1 41 ? -0.812 -5.078 8.82 1 98.5 41 ILE B C 1
ATOM 1283 O O . ILE B 1 41 ? -1.401 -4.316 9.594 1 98.5 41 ILE B O 1
ATOM 1287 N N . PHE B 1 42 ? -1.146 -5.18 7.523 1 98.5 42 PHE B N 1
ATOM 1288 C CA . PHE B 1 42 ? -2.26 -4.418 6.977 1 98.5 42 PHE B CA 1
ATOM 1289 C C . PHE B 1 42 ? -3.561 -4.777 7.684 1 98.5 42 PHE B C 1
ATOM 1291 O O . PHE B 1 42 ? -4.328 -3.893 8.07 1 98.5 42 PHE B O 1
ATOM 1298 N N . GLY B 1 43 ? -3.773 -6.074 7.824 1 98.81 43 GLY B N 1
ATOM 1299 C CA . GLY B 1 43 ? -5 -6.512 8.469 1 98.81 43 GLY B CA 1
ATOM 1300 C C . GLY B 1 43 ? -5.137 -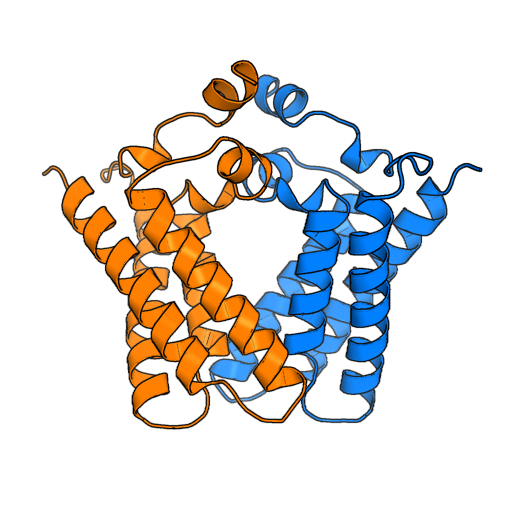6.012 9.898 1 98.81 43 GLY B C 1
ATOM 1301 O O . GLY B 1 43 ? -6.195 -5.516 10.289 1 98.81 43 GLY B O 1
ATOM 1302 N N . TYR B 1 44 ? -4.074 -6.16 10.664 1 98.31 44 TYR B N 1
ATOM 1303 C CA . TYR B 1 44 ? -4.062 -5.672 12.039 1 98.31 44 TYR B CA 1
ATOM 1304 C C . TYR B 1 44 ? -4.324 -4.172 12.086 1 98.31 44 TYR B C 1
ATOM 1306 O O . TYR B 1 44 ? -5.117 -3.697 12.898 1 98.31 44 TYR B O 1
ATOM 1314 N N . SER B 1 45 ? -3.695 -3.4 11.227 1 97.75 45 SER B N 1
ATOM 1315 C CA . SER B 1 45 ? -3.842 -1.949 11.203 1 97.75 45 SER B CA 1
ATOM 1316 C C . SER B 1 45 ? -5.273 -1.546 10.867 1 97.75 45 SER B C 1
ATOM 1318 O O . SER B 1 45 ? -5.852 -0.678 11.531 1 97.75 45 SER B O 1
ATOM 1320 N N . ILE B 1 46 ? -5.855 -2.193 9.875 1 97.88 46 ILE B N 1
ATOM 1321 C CA . ILE B 1 46 ? -7.211 -1.879 9.438 1 97.88 46 ILE B CA 1
ATOM 1322 C C . ILE B 1 46 ? -8.195 -2.115 10.586 1 97.88 46 ILE B C 1
ATOM 1324 O O . ILE B 1 46 ? -9.016 -1.248 10.898 1 97.88 46 ILE B O 1
ATOM 1328 N N . ALA B 1 47 ? -8.086 -3.252 11.227 1 97.69 47 ALA B N 1
ATOM 1329 C CA . ALA B 1 47 ? -9.016 -3.602 12.297 1 97.69 47 ALA B CA 1
ATOM 1330 C C . ALA B 1 47 ? -8.789 -2.717 13.523 1 97.69 47 ALA B C 1
ATOM 1332 O O . ALA B 1 47 ? -9.75 -2.248 14.141 1 97.69 47 ALA B O 1
ATOM 1333 N N . SER B 1 48 ? -7.586 -2.414 13.891 1 96.75 48 SER B N 1
ATOM 1334 C CA . SER B 1 48 ? -7.258 -1.676 15.102 1 96.75 48 SER B CA 1
ATOM 1335 C C . SER B 1 48 ? -7.73 -0.229 15.016 1 96.75 48 SER B C 1
ATOM 1337 O O . SER B 1 48 ? -8.086 0.378 16.031 1 96.75 48 SER B O 1
ATOM 1339 N N . LEU B 1 49 ? -7.785 0.297 13.805 1 95.5 49 LEU B N 1
ATOM 1340 C CA . LEU B 1 49 ? -8.172 1.691 13.617 1 95.5 49 LEU B CA 1
ATOM 1341 C C . LEU B 1 49 ? -9.656 1.892 13.93 1 95.5 49 LEU B C 1
ATOM 1343 O O . LEU B 1 49 ? -10.109 3.023 14.109 1 95.5 49 LEU B O 1
ATOM 1347 N N . GLU B 1 50 ? -10.414 0.806 14.008 1 95.06 50 GLU B N 1
ATOM 1348 C CA . GLU B 1 50 ? -11.828 0.89 14.352 1 95.06 50 GLU B CA 1
ATOM 1349 C C . GLU B 1 50 ? -12.016 1.036 15.859 1 95.06 50 GLU B C 1
ATOM 1351 O O . GLU B 1 50 ? -13.109 1.363 16.328 1 95.06 50 GLU B O 1
ATOM 1356 N N . PHE B 1 51 ? -10.922 0.851 16.594 1 94.38 51 PHE B N 1
ATOM 1357 C CA . PHE B 1 51 ? -10.984 0.942 18.047 1 94.38 51 PHE B CA 1
ATOM 1358 C C . PHE B 1 51 ? -10.234 2.172 18.547 1 94.38 51 PHE B C 1
ATOM 1360 O O . PHE B 1 51 ? -10.586 2.732 19.594 1 94.38 51 PHE B O 1
ATOM 1367 N N . ALA B 1 52 ? -9.266 2.545 17.906 1 92.81 52 ALA B N 1
ATOM 1368 C CA . ALA B 1 52 ? -8.484 3.729 18.25 1 92.81 52 ALA B CA 1
ATOM 1369 C C . ALA B 1 52 ? -7.738 4.27 17.031 1 92.81 52 ALA B C 1
ATOM 1371 O O . ALA B 1 52 ? -7.41 3.514 16.125 1 92.81 52 ALA B O 1
ATOM 1372 N N . THR B 1 53 ? -7.48 5.562 16.984 1 90.81 53 THR B N 1
ATOM 1373 C CA . THR B 1 53 ? -6.77 6.207 15.891 1 90.81 53 THR B CA 1
ATOM 1374 C C . THR B 1 53 ? -5.523 6.926 16.391 1 90.81 53 THR B C 1
ATOM 1376 O O . THR B 1 53 ? -5.531 8.148 16.562 1 90.81 53 THR B O 1
ATOM 1379 N N . PRO B 1 54 ? -4.445 6.203 16.484 1 89.31 54 PRO B N 1
ATOM 1380 C CA . PRO B 1 54 ? -3.221 6.84 16.984 1 89.31 54 PRO B CA 1
ATOM 1381 C C . PRO B 1 54 ? -2.67 7.883 16.016 1 89.31 54 PRO B C 1
ATOM 1383 O O . PRO B 1 54 ? -2.867 7.77 14.797 1 89.31 54 PRO B O 1
ATOM 1386 N N . PRO B 1 55 ? -1.97 8.859 16.531 1 88.25 55 PRO B N 1
ATOM 1387 C CA . PRO B 1 55 ? -1.422 9.922 15.695 1 88.25 55 PRO B CA 1
ATOM 1388 C C . PRO B 1 55 ? -0.497 9.398 14.602 1 88.25 55 PRO B C 1
ATOM 1390 O O . PRO B 1 55 ? -0.422 9.977 13.516 1 88.25 55 PRO B O 1
ATOM 1393 N N . VAL B 1 56 ? 0.208 8.305 14.906 1 88.56 56 VAL B N 1
ATOM 1394 C CA . VAL B 1 56 ? 1.134 7.727 13.938 1 88.56 56 VAL B CA 1
ATOM 1395 C C . VAL B 1 56 ? 0.371 7.293 12.688 1 88.56 56 VAL B C 1
ATOM 1397 O O . VAL B 1 56 ? 0.88 7.402 11.57 1 88.56 56 VAL B O 1
ATOM 1400 N N . ALA B 1 57 ? -0.872 6.887 12.828 1 90.88 57 ALA B N 1
ATOM 1401 C CA . ALA B 1 57 ? -1.695 6.461 11.695 1 90.88 57 ALA B CA 1
ATOM 1402 C C . ALA B 1 57 ? -2.072 7.648 10.812 1 90.88 57 ALA B C 1
ATOM 1404 O O . ALA B 1 57 ? -2.143 7.523 9.594 1 90.88 57 ALA B O 1
ATOM 1405 N N . HIS B 1 58 ? -2.244 8.75 11.461 1 86.62 58 HIS B N 1
ATOM 1406 C CA . HIS B 1 58 ? -2.561 9.945 10.688 1 86.62 58 HIS B CA 1
ATOM 1407 C C . HIS B 1 58 ? -1.328 10.477 9.961 1 86.62 58 HIS B C 1
ATOM 1409 O O . HIS B 1 58 ? -1.432 10.992 8.844 1 86.62 58 HIS B O 1
ATOM 1415 N N . LYS B 1 59 ? -0.269 10.281 10.633 1 86 59 LYS B N 1
ATOM 1416 C CA . LYS B 1 59 ? 0.981 10.797 10.078 1 86 59 LYS B CA 1
ATOM 1417 C C . LYS B 1 59 ? 1.415 9.992 8.859 1 86 59 LYS B C 1
ATOM 1419 O O . LYS B 1 59 ? 1.819 10.562 7.844 1 86 59 LYS B O 1
ATOM 1424 N N . TYR B 1 60 ? 1.273 8.602 8.852 1 89.75 60 TYR B N 1
ATOM 1425 C CA . TYR B 1 60 ? 1.843 7.754 7.816 1 89.75 60 TYR B CA 1
ATOM 1426 C C . TYR B 1 60 ? 0.746 7.078 7 1 89.75 60 TYR B C 1
ATOM 1428 O O . TYR B 1 60 ? 0.978 6.656 5.867 1 89.75 60 TYR B O 1
ATOM 1436 N N . GLY B 1 61 ? -0.402 7.02 7.582 1 92.94 61 GLY B N 1
ATOM 1437 C CA . GLY B 1 61 ? -1.476 6.273 6.941 1 92.94 61 GLY B CA 1
ATOM 1438 C C . GLY B 1 61 ? -2.709 7.117 6.676 1 92.94 61 GLY B C 1
ATOM 1439 O O . GLY B 1 61 ? -3.832 6.684 6.945 1 92.94 61 GLY B O 1
ATOM 1440 N N . SER B 1 62 ? -2.484 8.344 6.219 1 91.31 62 SER B N 1
ATOM 1441 C CA . SER B 1 62 ? -3.596 9.273 6.059 1 91.31 62 SER B CA 1
ATOM 1442 C C . SER B 1 62 ? -4.641 8.727 5.094 1 91.31 62 SER B C 1
ATOM 1444 O O . SER B 1 62 ? -5.836 8.984 5.254 1 91.31 62 SER B O 1
ATOM 1446 N N . PHE B 1 63 ? -4.219 7.879 4.145 1 93.94 63 PHE B N 1
ATOM 1447 C CA . PHE B 1 63 ? -5.141 7.324 3.162 1 93.94 63 PHE B CA 1
ATOM 1448 C C . PHE B 1 63 ? -6.141 6.383 3.828 1 93.94 63 PHE B C 1
ATOM 1450 O O . P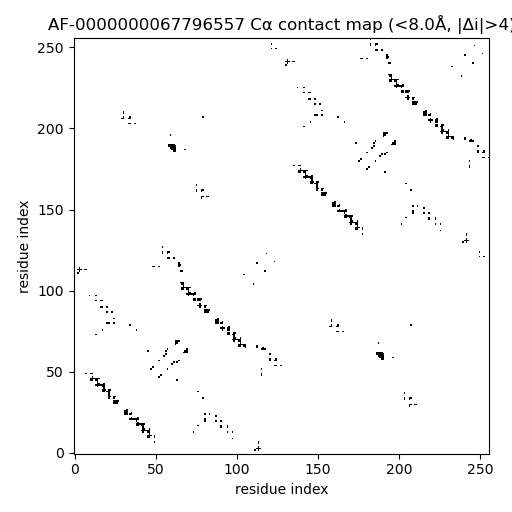HE B 1 63 ? -7.25 6.191 3.326 1 93.94 63 PHE B O 1
ATOM 1457 N N . LEU B 1 64 ? -5.844 5.871 5.027 1 95.31 64 LEU B N 1
ATOM 1458 C CA . LEU B 1 64 ? -6.699 4.918 5.727 1 95.31 64 LEU B CA 1
ATOM 1459 C C . LEU B 1 64 ? -7.918 5.617 6.316 1 95.31 64 LEU B C 1
ATOM 1461 O O . LEU B 1 64 ? -8.875 4.957 6.734 1 95.31 64 LEU B O 1
ATOM 1465 N N . PHE B 1 65 ? -7.926 6.941 6.285 1 92.88 65 PHE B N 1
ATOM 1466 C CA . PHE B 1 65 ? -9.031 7.703 6.855 1 92.88 65 PHE B CA 1
ATOM 1467 C C . PHE B 1 65 ? -9.906 8.289 5.754 1 92.88 65 PHE B C 1
ATOM 1469 O O . PHE B 1 65 ? -10.445 9.391 5.898 1 92.88 65 PHE B O 1
ATOM 1476 N N . SER B 1 66 ? -9.977 7.578 4.668 1 92.44 66 SER B N 1
ATOM 1477 C CA . SER B 1 66 ? -10.867 7.875 3.549 1 92.44 66 SER B CA 1
ATOM 1478 C C . SER B 1 66 ? -11.453 6.602 2.953 1 92.44 66 SER B C 1
ATOM 1480 O O . SER B 1 66 ? -10.844 5.531 3.041 1 92.44 66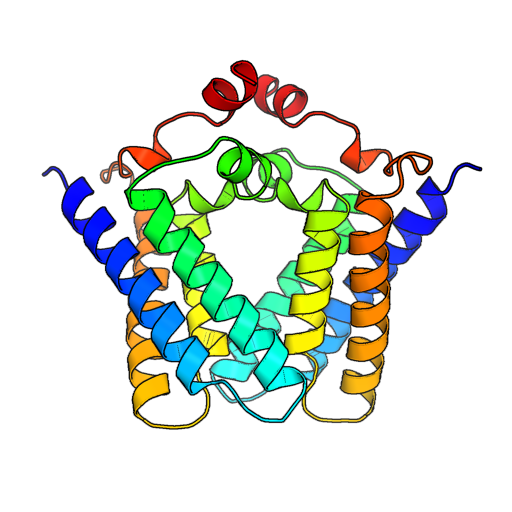 SER B O 1
ATOM 1482 N N . PHE B 1 67 ? -12.602 6.723 2.293 1 95.12 67 PHE B N 1
ATOM 1483 C CA . PHE B 1 67 ? -13.219 5.582 1.625 1 95.12 67 PHE B CA 1
ATOM 1484 C C . PHE B 1 67 ? -12.367 5.117 0.452 1 95.12 67 PHE B C 1
ATOM 1486 O O . PHE B 1 67 ? -12.102 3.92 0.304 1 95.12 67 PHE B O 1
ATOM 1493 N N . VAL B 1 68 ? -11.969 6.02 -0.279 1 95 68 VAL B N 1
ATOM 1494 C CA . VAL B 1 68 ? -11.227 5.688 -1.491 1 95 68 VAL B CA 1
ATOM 1495 C C . VAL B 1 68 ? -9.883 5.062 -1.121 1 95 68 VAL B C 1
ATOM 1497 O O . VAL B 1 68 ? -9.461 4.074 -1.729 1 95 68 VAL B O 1
ATOM 1500 N N . GLY B 1 69 ? -9.188 5.66 -0.15 1 95.81 69 GLY B N 1
ATOM 1501 C CA . GLY B 1 69 ? -7.922 5.102 0.289 1 95.81 69 GLY B CA 1
ATOM 1502 C C . GLY B 1 69 ? -8.039 3.676 0.788 1 95.81 69 GLY B C 1
ATOM 1503 O O . GLY B 1 69 ? -7.273 2.801 0.37 1 95.81 69 GLY B O 1
ATOM 1504 N N . ARG B 1 70 ? -9 3.424 1.59 1 97.19 70 ARG B N 1
ATOM 1505 C CA . ARG B 1 70 ? -9.234 2.07 2.08 1 97.19 70 ARG B CA 1
ATOM 1506 C C . ARG B 1 70 ? -9.648 1.14 0.944 1 97.19 70 ARG B C 1
ATOM 1508 O O . ARG B 1 70 ? -9.188 -0.004 0.875 1 97.19 70 ARG B O 1
ATOM 1515 N N . GLY B 1 71 ? -10.523 1.63 0.161 1 98.44 71 GLY B N 1
ATOM 1516 C CA . GLY B 1 71 ? -10.961 0.816 -0.961 1 98.44 71 GLY B CA 1
ATOM 1517 C C . GLY B 1 71 ? -9.812 0.346 -1.841 1 98.44 71 GLY B C 1
ATOM 1518 O O . GLY B 1 71 ? -9.727 -0.836 -2.178 1 98.44 71 GLY B O 1
ATOM 1519 N N . ILE B 1 72 ? -8.945 1.251 -2.164 1 98.31 72 ILE B N 1
ATOM 1520 C CA . ILE B 1 72 ? -7.793 0.943 -3.008 1 98.31 72 ILE B CA 1
ATOM 1521 C C . ILE B 1 72 ? -6.887 -0.058 -2.299 1 98.31 72 ILE B C 1
ATOM 1523 O O . ILE B 1 72 ? -6.383 -0.997 -2.92 1 98.31 72 ILE B O 1
ATOM 1527 N N . LEU B 1 73 ? -6.672 0.141 -1.01 1 98.75 73 LEU B N 1
ATOM 1528 C CA . LEU B 1 73 ? -5.863 -0.806 -0.247 1 98.75 73 LEU B CA 1
ATOM 1529 C C . LEU B 1 73 ? -6.512 -2.186 -0.238 1 98.75 73 LEU B C 1
ATOM 1531 O O . LEU B 1 73 ? -5.828 -3.201 -0.378 1 98.75 73 LEU B O 1
ATOM 1535 N N . TYR B 1 74 ? -7.836 -2.236 -0.053 1 98.88 74 TYR B N 1
ATOM 1536 C CA . TYR B 1 74 ? -8.539 -3.512 -0.007 1 98.88 74 TYR B CA 1
ATOM 1537 C C . TYR B 1 74 ? -8.406 -4.254 -1.331 1 98.88 74 TYR B C 1
ATOM 1539 O O . TYR B 1 74 ? -8.203 -5.473 -1.351 1 98.88 74 TYR B O 1
ATOM 1547 N N . ILE B 1 75 ? -8.484 -3.58 -2.359 1 98.88 75 ILE B N 1
ATOM 1548 C CA . ILE B 1 75 ? -8.328 -4.207 -3.668 1 98.88 75 ILE B CA 1
ATOM 1549 C C . ILE B 1 75 ? -6.91 -4.742 -3.82 1 98.88 75 ILE B C 1
ATOM 1551 O O . ILE B 1 75 ? -6.703 -5.82 -4.383 1 98.88 75 ILE B O 1
ATOM 1555 N N . LEU B 1 76 ? -5.922 -3.986 -3.35 1 98.81 76 LEU B N 1
ATOM 1556 C CA . LEU B 1 76 ? -4.547 -4.48 -3.371 1 98.81 76 LEU B CA 1
ATOM 1557 C C . LEU B 1 76 ? -4.418 -5.762 -2.553 1 98.81 76 LEU B C 1
ATOM 1559 O O . LEU B 1 76 ? -3.801 -6.73 -3.004 1 98.81 76 LEU B O 1
ATOM 1563 N N . ILE B 1 77 ? -4.961 -5.734 -1.35 1 98.88 77 ILE B N 1
ATOM 1564 C CA . ILE B 1 77 ? -4.934 -6.895 -0.464 1 98.88 77 ILE B CA 1
ATOM 1565 C C . ILE B 1 77 ? -5.57 -8.094 -1.165 1 98.88 77 ILE B C 1
ATOM 1567 O O . ILE B 1 77 ? -5.012 -9.195 -1.159 1 98.88 77 ILE B O 1
ATOM 1571 N N . ALA B 1 78 ? -6.727 -7.848 -1.768 1 98.88 78 ALA B N 1
ATOM 1572 C CA . ALA B 1 78 ? -7.426 -8.914 -2.482 1 98.88 78 ALA B CA 1
ATOM 1573 C C . ALA B 1 78 ? -6.562 -9.469 -3.613 1 98.88 78 ALA B C 1
ATOM 1575 O O . ALA B 1 78 ? -6.484 -10.688 -3.801 1 98.88 78 ALA B O 1
ATOM 1576 N N . ALA B 1 79 ? -5.914 -8.617 -4.348 1 98.56 79 ALA B N 1
ATOM 1577 C CA . ALA B 1 79 ? -5.062 -9.031 -5.457 1 98.56 79 ALA B CA 1
ATOM 1578 C C . ALA B 1 79 ? -3.9 -9.891 -4.965 1 98.56 79 ALA B C 1
ATOM 1580 O O . ALA B 1 79 ? -3.539 -10.883 -5.605 1 98.56 79 ALA B O 1
ATOM 1581 N N . ILE B 1 80 ? -3.316 -9.547 -3.857 1 98.25 80 ILE B N 1
ATOM 1582 C CA . ILE B 1 80 ? -2.199 -10.297 -3.295 1 98.25 80 ILE B CA 1
ATOM 1583 C C . ILE B 1 80 ? -2.676 -11.68 -2.855 1 98.25 80 ILE B C 1
ATOM 1585 O O . ILE B 1 80 ? -1.965 -12.672 -3.029 1 98.25 80 ILE B O 1
ATOM 1589 N N . LEU B 1 81 ? -3.875 -11.766 -2.414 1 98.12 81 LEU B N 1
ATOM 1590 C CA . LEU B 1 81 ? -4.398 -13 -1.841 1 98.12 81 LEU B CA 1
ATOM 1591 C C . LEU B 1 81 ? -4.938 -13.922 -2.932 1 98.12 81 LEU B C 1
ATOM 1593 O O . LEU B 1 81 ? -5.188 -15.102 -2.688 1 98.12 81 LEU B O 1
ATOM 1597 N N . MET B 1 82 ? -5.078 -13.312 -4.105 1 95.38 82 MET B N 1
ATOM 1598 C CA . MET B 1 82 ? -5.691 -14.078 -5.184 1 95.38 82 MET B CA 1
ATOM 1599 C C . MET B 1 82 ? -4.73 -15.133 -5.719 1 95.38 82 MET B C 1
ATOM 1601 O O . MET B 1 82 ? -4.309 -15.062 -6.879 1 95.38 82 MET B O 1
ATOM 1605 N N . SER B 1 83 ? -4.336 -16.016 -4.898 1 86.88 83 SER B N 1
ATOM 1606 C CA . SER B 1 83 ? -3.436 -17.094 -5.273 1 86.88 83 SER B CA 1
ATOM 1607 C C . SER B 1 83 ? -3.609 -18.297 -4.355 1 86.88 83 SER B C 1
ATOM 1609 O O . SER B 1 83 ? -4.039 -18.156 -3.207 1 86.88 83 SER B O 1
ATOM 1611 N N . GLY B 1 84 ? -3.445 -19.375 -4.953 1 86.19 84 GLY B N 1
ATOM 1612 C CA . GLY B 1 84 ? -3.428 -20.562 -4.125 1 86.19 84 GLY B CA 1
ATOM 1613 C C . GLY B 1 84 ? -4.746 -21.328 -4.137 1 86.19 84 GLY B C 1
ATOM 1614 O O . GLY B 1 84 ? -5.285 -21.625 -5.203 1 86.19 84 GLY B O 1
ATOM 1615 N N . GLY B 1 85 ? -5.281 -21.578 -2.838 1 90.31 85 GLY B N 1
ATOM 1616 C CA . GLY B 1 85 ? -6.406 -22.484 -2.721 1 90.31 85 GLY B CA 1
ATOM 1617 C C . GLY B 1 85 ? -7.746 -21.781 -2.664 1 90.31 85 GLY B C 1
ATOM 1618 O O . GLY B 1 85 ? -7.812 -20.547 -2.797 1 90.31 85 GLY B O 1
ATOM 1619 N N . PHE B 1 86 ? -8.812 -22.547 -2.541 1 93.56 86 PHE B N 1
ATOM 1620 C CA . PHE B 1 86 ? -10.195 -22.094 -2.562 1 93.56 86 PHE B CA 1
ATOM 1621 C C . PHE B 1 86 ? -10.445 -21.062 -1.463 1 93.56 86 PHE B C 1
ATOM 1623 O O . PHE B 1 86 ? -11.07 -20.031 -1.703 1 93.56 86 PHE B O 1
ATOM 1630 N N . PHE B 1 87 ? -9.953 -21.344 -0.279 1 95.62 87 PHE B N 1
ATOM 1631 C CA . PHE B 1 87 ? -10.195 -20.484 0.877 1 95.62 87 PHE B CA 1
ATOM 1632 C C . PHE B 1 87 ? -9.633 -19.094 0.644 1 95.62 87 PHE B C 1
ATOM 1634 O O . PHE B 1 87 ? -10.289 -18.094 0.951 1 95.62 87 PHE B O 1
ATOM 1641 N N . ARG B 1 88 ? -8.492 -18.953 0.055 1 96.81 88 ARG B N 1
ATOM 1642 C CA . ARG B 1 88 ? -7.875 -17.656 -0.198 1 96.81 88 ARG B CA 1
ATOM 1643 C C . ARG B 1 88 ? -8.617 -16.906 -1.29 1 96.81 88 ARG B C 1
ATOM 1645 O O . ARG B 1 88 ? -8.766 -15.68 -1.214 1 96.81 88 ARG B O 1
ATOM 1652 N N . TYR B 1 89 ? -9.125 -17.609 -2.297 1 97.06 89 TYR B N 1
ATOM 1653 C CA . TYR B 1 89 ? -9.906 -16.938 -3.332 1 97.06 89 TYR B CA 1
ATOM 1654 C C . TYR B 1 89 ? -11.219 -16.406 -2.766 1 97.06 89 TYR B C 1
ATOM 1656 O O . TYR B 1 89 ? -11.695 -15.344 -3.17 1 97.06 89 TYR B O 1
ATOM 1664 N N . LEU B 1 90 ? -11.766 -17.172 -1.856 1 98.12 90 LEU B N 1
ATOM 1665 C CA . LEU B 1 90 ? -12.992 -16.703 -1.227 1 98.12 90 LEU B CA 1
ATOM 1666 C C . LEU B 1 90 ? -12.75 -15.422 -0.439 1 98.12 90 LEU B C 1
ATOM 1668 O O . LEU B 1 90 ? -13.484 -14.438 -0.604 1 98.12 90 LEU B O 1
ATOM 1672 N N . ILE B 1 91 ? -11.719 -15.453 0.402 1 98.5 91 ILE B N 1
ATOM 1673 C CA . ILE B 1 91 ? -11.367 -14.266 1.175 1 98.5 91 ILE B CA 1
ATOM 1674 C C . ILE B 1 91 ? -11.086 -13.102 0.231 1 98.5 91 ILE B C 1
ATOM 1676 O O . ILE B 1 91 ? -11.57 -11.992 0.446 1 98.5 91 ILE B O 1
ATOM 1680 N N . SER B 1 92 ? -10.32 -13.383 -0.8 1 98.56 92 SER B N 1
ATOM 1681 C CA . SER B 1 92 ? -9.938 -12.359 -1.772 1 98.56 92 SER B CA 1
ATOM 1682 C C . SER B 1 92 ? -11.164 -11.742 -2.434 1 98.56 92 SER B C 1
ATOM 1684 O O . SER B 1 92 ? -11.25 -10.523 -2.578 1 98.56 92 SER B O 1
ATOM 1686 N N . PHE B 1 93 ? -12.148 -12.562 -2.773 1 98.38 93 PHE B N 1
ATOM 1687 C CA . PHE B 1 93 ? -13.344 -12.07 -3.441 1 98.38 93 PHE B CA 1
ATOM 1688 C C . PHE B 1 93 ? -14.156 -11.172 -2.512 1 98.38 93 PHE B C 1
ATOM 1690 O O . PHE B 1 93 ? -14.664 -10.133 -2.932 1 98.38 93 PHE B O 1
ATOM 1697 N N . ILE B 1 94 ? -14.266 -11.523 -1.316 1 98.81 94 ILE B N 1
ATOM 1698 C CA . ILE B 1 94 ? -15.008 -10.727 -0.339 1 98.81 94 ILE B CA 1
ATOM 1699 C C . ILE B 1 94 ? -14.328 -9.375 -0.146 1 98.81 94 ILE B C 1
ATOM 1701 O O . ILE B 1 94 ? -14.969 -8.328 -0.248 1 98.81 94 ILE B O 1
ATOM 1705 N N . ILE B 1 95 ? -13.047 -9.414 0.084 1 98.94 95 ILE B N 1
ATOM 1706 C CA . ILE B 1 95 ? -12.297 -8.195 0.34 1 98.94 95 ILE B CA 1
ATOM 1707 C C . ILE B 1 95 ? -12.312 -7.309 -0.906 1 98.94 95 ILE B C 1
ATOM 1709 O O . ILE B 1 95 ? -12.422 -6.086 -0.805 1 98.94 95 ILE B O 1
ATOM 1713 N N . PHE B 1 96 ? -12.219 -7.945 -2.098 1 98.88 96 PHE B N 1
ATOM 1714 C CA . PHE B 1 96 ? -12.289 -7.199 -3.35 1 98.88 96 PHE B CA 1
ATOM 1715 C C . PHE B 1 96 ? -13.625 -6.477 -3.473 1 98.88 96 PHE B C 1
ATOM 1717 O O . PHE B 1 96 ? -13.672 -5.301 -3.838 1 98.88 96 PHE B O 1
ATOM 1724 N N . GLY B 1 97 ? -14.68 -7.188 -3.146 1 98.81 97 GLY B N 1
ATOM 1725 C CA . GLY B 1 97 ? -16 -6.59 -3.215 1 98.81 97 GLY B CA 1
ATOM 1726 C C . GLY B 1 97 ? -16.172 -5.398 -2.289 1 98.81 97 GLY B C 1
ATOM 1727 O O . GLY B 1 97 ? -16.688 -4.355 -2.697 1 98.81 97 GLY B O 1
ATOM 1728 N N . ILE B 1 98 ? -15.711 -5.539 -1.066 1 98.75 98 ILE B N 1
ATOM 1729 C CA . ILE B 1 98 ? -15.805 -4.445 -0.103 1 98.75 98 ILE B CA 1
ATOM 1730 C C . ILE B 1 98 ? -14.938 -3.275 -0.567 1 98.75 98 ILE B C 1
ATOM 1732 O O . ILE B 1 98 ? -15.344 -2.115 -0.465 1 98.75 98 ILE B O 1
ATOM 1736 N N . GLY B 1 99 ? -13.75 -3.605 -1.074 1 98.75 99 GLY B N 1
ATOM 1737 C CA . GLY B 1 99 ? -12.883 -2.557 -1.596 1 98.75 99 GLY B CA 1
ATOM 1738 C C . GLY B 1 99 ? -13.516 -1.774 -2.73 1 98.75 99 GLY B C 1
ATOM 1739 O O . GLY B 1 99 ? -13.492 -0.542 -2.73 1 98.75 99 GLY B O 1
ATOM 1740 N N . ALA B 1 100 ? -14.086 -2.447 -3.699 1 98.62 100 ALA B N 1
ATOM 1741 C CA . ALA B 1 100 ? -14.766 -1.8 -4.82 1 98.62 100 ALA B CA 1
ATOM 1742 C C . ALA B 1 100 ? -15.93 -0.944 -4.336 1 98.62 100 ALA B C 1
ATOM 1744 O O . ALA B 1 100 ? -16.125 0.176 -4.812 1 98.62 100 ALA B O 1
ATOM 1745 N N . LEU B 1 101 ? -16.656 -1.464 -3.445 1 98.31 101 LEU B N 1
ATOM 1746 C CA . LEU B 1 101 ? -17.781 -0.719 -2.873 1 98.31 101 LEU B CA 1
ATOM 1747 C C . LEU B 1 101 ? -17.297 0.569 -2.217 1 98.31 101 LEU B C 1
ATOM 1749 O O . LEU B 1 101 ? -17.891 1.63 -2.402 1 98.31 101 LEU B O 1
ATOM 1753 N N . PHE B 1 102 ? -16.219 0.445 -1.439 1 98.06 102 PHE B N 1
ATOM 1754 C CA . PHE B 1 102 ? -15.695 1.622 -0.76 1 98.06 102 PHE B CA 1
ATOM 1755 C C . PHE B 1 102 ? -15.25 2.674 -1.769 1 98.06 102 PHE B C 1
ATOM 1757 O O . PHE B 1 102 ? -15.469 3.869 -1.566 1 98.06 102 PHE B O 1
ATOM 1764 N N . VAL B 1 103 ? -14.633 2.271 -2.865 1 97.94 103 VAL B N 1
ATOM 1765 C CA . VAL B 1 103 ? -14.227 3.217 -3.898 1 97.94 103 VAL B CA 1
ATOM 1766 C C . VAL B 1 103 ? -15.453 3.928 -4.465 1 97.94 103 VAL B C 1
ATOM 1768 O O . VAL B 1 103 ? -15.453 5.152 -4.621 1 97.94 103 VAL B O 1
ATOM 1771 N N . VAL B 1 104 ? -16.5 3.238 -4.711 1 97.25 104 VAL B N 1
ATOM 1772 C CA . VAL B 1 104 ? -17.719 3.801 -5.277 1 97.25 104 VAL B CA 1
ATOM 1773 C C . VAL B 1 104 ? -18.375 4.742 -4.266 1 97.25 104 VAL B C 1
ATOM 1775 O O . VAL B 1 104 ? -18.859 5.816 -4.633 1 97.25 104 VAL B O 1
ATOM 1778 N N . LEU B 1 105 ? -18.344 4.445 -3.004 1 95.25 105 LEU B N 1
ATOM 1779 C CA . LEU B 1 105 ? -19 5.223 -1.957 1 95.25 105 LEU B CA 1
ATOM 1780 C C . LEU B 1 105 ? -18.344 6.59 -1.804 1 95.25 105 LEU B C 1
ATOM 1782 O O . LEU B 1 105 ? -18.969 7.547 -1.362 1 95.25 105 LEU B O 1
ATOM 1786 N N . GLU B 1 106 ? -17.078 6.605 -2.168 1 91.62 106 GLU B N 1
ATOM 1787 C CA . GLU B 1 106 ? -16.375 7.887 -2.105 1 91.62 106 GLU B CA 1
ATOM 1788 C C . GLU B 1 106 ? -17.047 8.922 -3 1 91.62 106 GLU B C 1
ATOM 1790 O O . GLU B 1 106 ? -17 10.125 -2.713 1 91.62 106 GLU B O 1
ATOM 1795 N N . PHE B 1 107 ? -17.734 8.469 -3.996 1 92.06 107 PHE B N 1
ATOM 1796 C CA . PHE B 1 107 ? -18.297 9.383 -4.984 1 92.06 107 PHE B CA 1
ATOM 1797 C C . PHE B 1 107 ? -19.797 9.547 -4.781 1 92.06 107 PHE B C 1
ATOM 1799 O O . PHE B 1 107 ? -20.484 10.164 -5.605 1 92.06 107 PHE B O 1
ATOM 1806 N N . ILE B 1 108 ? -20.281 9.086 -3.748 1 91.56 108 ILE B N 1
ATOM 1807 C CA . ILE B 1 108 ? -21.688 9.258 -3.402 1 91.56 108 ILE B CA 1
ATOM 1808 C C . ILE B 1 108 ? -21.812 10.273 -2.27 1 91.56 108 ILE B C 1
ATOM 1810 O O . ILE B 1 108 ? -21.547 9.953 -1.108 1 91.56 108 ILE B O 1
ATOM 1814 N N . PRO B 1 109 ? -22.234 11.477 -2.543 1 88.19 109 PRO B N 1
ATOM 1815 C CA . PRO B 1 109 ? -22.266 12.555 -1.561 1 88.19 109 PRO B CA 1
ATOM 1816 C C . PRO B 1 109 ? -23.266 12.32 -0.436 1 88.19 109 PRO B C 1
ATOM 1818 O O . PRO B 1 109 ? -23.109 12.852 0.666 1 88.19 109 PRO B O 1
ATOM 1821 N N . SER B 1 110 ? -24.203 11.492 -0.637 1 89.62 110 SER B N 1
ATOM 1822 C CA . SER B 1 110 ? -25.234 11.273 0.365 1 89.62 110 SER B CA 1
ATOM 1823 C C . SER B 1 110 ? -24.75 10.367 1.486 1 89.62 110 SER B C 1
ATOM 1825 O O . SER B 1 110 ? -25.406 10.227 2.518 1 89.62 110 SER B O 1
ATOM 1827 N N . ILE B 1 111 ? -23.609 9.867 1.257 1 88.25 111 ILE B N 1
ATOM 1828 C CA . ILE B 1 111 ? -23.109 8.93 2.248 1 88.25 111 ILE B CA 1
ATOM 1829 C C . ILE B 1 111 ? -22.016 9.602 3.086 1 88.25 111 ILE B C 1
ATOM 1831 O O . ILE B 1 111 ? -20.984 10.016 2.557 1 88.25 111 ILE B O 1
ATOM 1835 N N . GLU B 1 112 ? -22.266 9.656 4.344 1 84.75 112 GLU B N 1
ATOM 1836 C CA . GLU B 1 112 ? -21.281 10.219 5.27 1 84.75 112 GLU B CA 1
ATOM 1837 C C . GLU B 1 112 ? -20.266 9.164 5.695 1 84.75 112 GLU B C 1
ATOM 1839 O O . GLU B 1 112 ? -20.625 8.023 5.98 1 84.75 112 GLU B O 1
ATOM 1844 N N . PRO B 1 113 ? -18.953 9.562 5.715 1 84.12 113 PRO B N 1
ATOM 1845 C CA . PRO B 1 113 ? -17.938 8.625 6.215 1 84.12 113 PRO B CA 1
ATOM 1846 C C . PRO B 1 113 ? -18.109 8.32 7.703 1 84.12 113 PRO B C 1
ATOM 1848 O O . PRO B 1 113 ? -18.75 9.086 8.422 1 84.12 113 PRO B O 1
ATOM 1851 N N . PRO B 1 114 ? -17.547 7.152 8.039 1 83.06 114 PRO B N 1
ATOM 1852 C CA . PRO B 1 114 ? -17.594 6.824 9.461 1 83.06 114 PRO B CA 1
ATOM 1853 C C . PRO B 1 114 ? -16.797 7.809 10.32 1 83.06 114 PRO B C 1
ATOM 1855 O O . PRO B 1 114 ? -16.031 8.617 9.797 1 83.06 114 PRO B O 1
ATOM 1858 N N . GLU B 1 115 ? -17 7.789 11.625 1 81.88 115 GLU B N 1
ATOM 1859 C CA . GLU B 1 115 ? -16.469 8.75 12.586 1 81.88 115 GLU B CA 1
ATOM 1860 C C . GLU B 1 115 ? -14.953 8.859 12.484 1 81.88 115 GLU B C 1
ATOM 1862 O O . GLU B 1 115 ? -14.398 9.961 12.555 1 81.88 115 GLU B O 1
ATOM 1867 N N . ASN B 1 116 ? -14.305 7.785 12.266 1 84.25 116 ASN B N 1
ATOM 1868 C CA . ASN B 1 116 ? -12.844 7.793 12.281 1 84.25 116 ASN B CA 1
ATOM 1869 C C . ASN B 1 116 ? -12.281 8.445 11.023 1 84.25 116 ASN B C 1
ATOM 1871 O O . ASN B 1 116 ? -11.094 8.758 10.969 1 84.25 116 ASN B O 1
ATOM 1875 N N . MET B 1 117 ? -13.109 8.773 10.062 1 84 117 MET B N 1
ATOM 1876 C CA . MET B 1 117 ? -12.656 9.367 8.812 1 84 117 MET B CA 1
ATOM 1877 C C . MET B 1 117 ? -13.102 10.82 8.703 1 84 117 MET B C 1
ATOM 1879 O O . MET B 1 117 ? -12.891 11.469 7.676 1 84 117 MET B O 1
ATOM 1883 N N . ARG B 1 118 ? -13.773 11.289 9.664 1 78.31 118 ARG B N 1
ATOM 1884 C CA . ARG B 1 118 ? -14.352 12.625 9.602 1 78.31 118 ARG B CA 1
ATOM 1885 C C . ARG B 1 118 ? -13.367 13.672 10.109 1 78.31 118 ARG B C 1
ATOM 1887 O O . ARG B 1 118 ? -13.414 14.828 9.688 1 78.31 118 ARG B O 1
ATOM 1894 N N . ASN B 1 119 ? -12.453 13.234 10.992 1 65.25 119 ASN B N 1
ATOM 1895 C CA . ASN B 1 119 ? -11.578 14.25 11.562 1 65.25 119 ASN B CA 1
ATOM 1896 C C . ASN B 1 119 ? -10.406 14.562 10.633 1 65.25 119 ASN B C 1
ATOM 1898 O O . ASN B 1 119 ? -9.898 13.68 9.945 1 65.25 119 ASN B O 1
ATOM 1902 N N . GLU B 1 120 ? -10.211 15.852 10.461 1 63.25 120 GLU B N 1
ATOM 1903 C CA . GLU B 1 120 ? -9.125 16.312 9.594 1 63.25 120 GLU B CA 1
ATOM 1904 C C . GLU B 1 120 ? -7.762 16.016 10.203 1 63.25 120 GLU B C 1
ATOM 1906 O O . GLU B 1 120 ? -7.602 16.062 11.422 1 63.25 120 GLU B O 1
ATOM 1911 N N . PRO B 1 121 ? -6.863 15.438 9.367 1 59.34 121 PRO B N 1
ATOM 1912 C CA . PRO B 1 121 ? -5.504 15.156 9.836 1 59.34 121 PRO B CA 1
ATOM 1913 C C . PRO B 1 121 ? -4.898 16.328 10.617 1 59.34 121 PRO B C 1
ATOM 1915 O O . PRO B 1 121 ? -4.129 16.109 11.555 1 59.34 121 PRO B O 1
ATOM 1918 N N . LEU B 1 122 ? -5.309 17.438 10.211 1 57.88 122 LEU B N 1
ATOM 1919 C CA . LEU B 1 122 ? -4.746 18.641 10.797 1 57.88 122 LEU B CA 1
ATOM 1920 C C . LEU B 1 122 ? -5.059 18.719 12.289 1 57.88 122 LEU B C 1
ATOM 1922 O O . LEU B 1 122 ? -4.227 19.172 13.078 1 57.88 122 LEU B O 1
ATOM 1926 N N . ASP B 1 123 ? -6.137 18.344 12.523 1 59.91 123 ASP B N 1
ATOM 1927 C CA . ASP B 1 123 ? -6.555 18.391 13.922 1 59.91 123 ASP B CA 1
ATOM 1928 C C . ASP B 1 123 ? -5.68 17.5 14.797 1 59.91 123 ASP B C 1
ATOM 1930 O O . ASP B 1 123 ? -5.293 17.875 15.898 1 59.91 123 ASP B O 1
ATOM 1934 N N . TYR B 1 124 ? -5.281 16.469 14.234 1 57.22 124 TYR B N 1
ATOM 1935 C CA . TYR B 1 124 ? -4.484 15.5 14.969 1 57.22 124 TYR B CA 1
ATOM 1936 C C . TYR B 1 124 ? -3.01 15.883 14.969 1 57.22 124 TYR B C 1
ATOM 1938 O O . TYR B 1 124 ? -2.303 15.672 15.953 1 57.22 124 TYR B O 1
ATOM 1946 N N . MET B 1 125 ? -2.621 16.422 13.898 1 58.16 125 MET B N 1
ATOM 1947 C CA . MET B 1 125 ? -1.214 16.797 13.797 1 58.16 125 MET B CA 1
ATOM 1948 C C . MET B 1 125 ? -0.894 17.969 14.703 1 58.16 125 MET B C 1
ATOM 1950 O O . MET B 1 125 ? 0.239 18.125 15.164 1 58.16 125 MET B O 1
ATOM 1954 N N . GLU B 1 126 ? -1.798 18.812 14.875 1 55.62 126 GLU B N 1
ATOM 1955 C CA . GLU B 1 126 ? -1.617 19.938 15.773 1 55.62 126 GLU B CA 1
ATOM 1956 C C . GLU B 1 126 ? -1.483 19.484 17.219 1 55.62 126 GLU B C 1
ATOM 1958 O O . GLU B 1 126 ? -0.885 20.172 18.047 1 55.62 126 GLU B O 1
ATOM 1963 N N . GLU B 1 127 ? -1.927 18.422 17.453 1 53.84 127 GLU B N 1
ATOM 1964 C CA . GLU B 1 127 ? -1.909 17.984 18.844 1 53.84 127 GLU B CA 1
ATOM 1965 C C . GLU B 1 127 ? -0.58 17.328 19.203 1 53.84 127 GLU B C 1
ATOM 1967 O O . GLU B 1 127 ? -0.236 17.203 20.375 1 53.84 127 GLU B O 1
ATOM 1972 N N . VAL B 1 128 ? 0.145 16.938 18.188 1 52.78 128 VAL B N 1
ATOM 1973 C CA . VAL B 1 128 ? 1.429 16.344 18.547 1 52.78 128 VAL B CA 1
ATOM 1974 C C . VAL B 1 128 ? 2.545 17.375 18.359 1 52.78 128 VAL B C 1
ATOM 1976 O O . VAL B 1 128 ? 2.457 18.25 17.5 1 52.78 128 VAL B O 1
#

Foldseek 3Di:
DCCQVVVLVLQLLLLVLLLVLLVVQQDDDPLSPVLSVVSNVVSVVSNVLSVPDDLVCCVPVVLSLALLSQLVVLLVSLVSQCDDDPSSPVSSVSSNVSSVVSNVVNPPVVDDYHPSNPDDSVVSVVVD/DCCQVVVLVLQLLLLVLLLVLLVVQQDDDPLSPVLSVVSNVVSVVSNVLSVPDDLVCCVPVVLSLALLSQLVVLLVSLVSQCDDDPSSPVSSVSSNVSSVVSNVVNPPVVDDYHPSNPDDNVVSVVVD

Sequence (256 aa):
MDLGGAFRLANIGVGALTVVGGLTQLGLSLQDILLSFYLIIFGYSIASLEFATPPVAHKYGSFLFSFVGRGILYILIAAILMSGGFFRYLISFIIFGIGALFVVLEFIPSIEPPENMRNEPLDYMEEVMDLGGAFRLANIGVGALTVVGGLTQLGLSLQDILLSFYLIIFGYSIASLEFATPPVAHKYGSFLFSFVGRGILYILIAAILMSGGFFRYLISFIIFGIGALFVVLEFIPSIEPPENMRNEPLDYMEEV

Radius of gyration: 18.09 Å; Cα contacts (8 Å, |Δi|>4): 376; chains: 2; bounding box: 57×48×37 Å

Solvent-accessible surface area (backbone atoms only — not comparable to full-atom values): 12961 Å² total; per-residue (Å²): 130,85,56,40,62,58,52,47,51,50,39,38,49,44,10,51,46,33,29,54,44,14,63,70,45,53,54,88,48,71,36,31,41,49,50,17,53,50,30,34,52,51,10,52,52,50,30,47,48,74,77,47,78,57,62,68,45,51,56,46,39,28,20,67,42,37,46,42,41,40,10,53,50,28,36,50,52,16,35,72,36,49,51,89,55,70,69,30,40,52,51,16,50,52,32,30,50,53,9,53,48,28,39,55,47,59,75,35,84,88,57,79,73,37,76,80,39,65,65,57,61,59,66,52,55,68,71,101,131,85,55,40,64,60,52,45,50,50,38,39,49,44,9,51,46,32,30,53,44,14,62,71,46,53,53,88,47,69,37,31,41,50,51,16,52,49,31,33,52,50,10,51,52,50,31,47,48,75,77,48,79,56,63,68,46,49,57,47,41,29,21,67,41,39,44,41,40,40,9,54,49,30,37,50,54,14,35,70,35,50,54,87,55,70,69,32,41,51,49,16,50,52,33,30,52,53,10,53,49,28,39,55,47,58,73,36,85,88,55,76,74,37,77,78,40,66,64,56,59,61,66,52,54,69,72,103

Organism: Yarrowia lipolytica (strain CLIB 122 / E 150) (NCBI:txid284591)

Secondary structure (DSSP, 8-state):
---HHHHHHHHHHHHHHHHHHHHHH--SSHHHHHHHHHHHHHHHHHHHTTT---HHHHHH-GGGGSHHHHHHHHHHHHHHH-SSSHHHHHHHHHHHHHHHHHHHHTT-TT-PPPGGGTS-HHHHHTT-/---HHHHHHHHHHHHHHHHHHHHHH--SSHHHHHHHHHHHHHHHHHHHTTT---HHHHHH-GGGGSHHHHHHHHHHHHHHH-SSSHHHHHHHHHHHHHHHHHHHHTT-TTSPPPGGGTS-HHHHHTT-

pLDDT: mean 91.77, std 11.2, range [52.78, 98.94]

Nearest PDB structures (foldseek):
  8to0-assembly1_z0  TM=2.130E-01  e=9.609E+00  Mus musculus